Protein AF-A0A968JHN6-F1 (afdb_monomer)

Nearest PDB structures (foldseek):
  4crv-assembly1_A  TM=3.350E-01  e=4.777E+00  Homo sapiens

Solvent-accessible surface area (backbone atoms only — not comparable to full-atom values): 10059 Å² total; per-residue (Å²): 145,91,86,88,85,70,74,65,60,61,52,58,60,51,48,69,73,69,65,68,90,64,89,54,55,34,75,58,26,41,62,50,14,54,52,48,19,56,67,72,15,73,91,36,67,65,39,27,48,47,24,49,48,35,63,70,47,15,51,56,45,14,55,50,40,26,70,79,67,40,76,55,70,45,80,48,100,84,49,77,48,24,57,48,8,45,51,43,20,26,53,43,27,24,51,56,34,29,51,52,36,58,74,66,61,79,45,58,72,70,39,24,51,43,52,14,50,46,47,15,52,53,41,34,49,46,52,69,71,47,57,78,38,46,31,39,42,48,40,16,52,52,44,26,54,51,49,60,63,49,72,82,53,56,57,69,58,48,48,50,53,44,52,49,53,52,50,53,52,49,52,53,50,49,54,52,50,54,53,53,54,53,58,63,62,75,76,112

Sequence (188 aa):
LLLLRHSHLRETFGCTIHQVKRHSYGDLYFPLGVALAYLLAQDNALLYSVPLLLLTFADPTAALVGTFWGRRRYRTIEGTKTLEGSAAFFGVAFVLTLTALLLAGTFAPVSAVLVAGLLALIATAIEGISWRGIDNLLVPAVSGELLLGLLHVGPVVQAGLLLLILSVALIGAAIWFIRRVHLSVISY

Mean predicted aligned error: 9.1 Å

Foldseek 3Di:
DPDPPDPPVCVVVVVVVVPPPDPLVQVVLQVVLLVLQVVLCPPPPLLNQLLNQLSPPLQVQLVVQCVPPFDAWDDAPAGIGGPRSLVSSLVSSLVSQLVSCVVVVLDDNLLSNLLSNVLSVVLSVCVVHDDRNCSSNCSSNVSSVSVVVSSVDDNVVSVVVSVVVVVVVVVVVVVVVVVVVVVVVVVD

Secondary structure (DSSP, 8-state):
--SS--SHHHHHHHHHHS------THHHHHHHHHHHHHHHTTT-HHHHHHHHHIIIIIHHHHHHHHHHH--SEEE-SSSEEEHHHHHHHHHHHHHHHHHHHHHHT-S-HHHHHHHHHHHHHHHHHHHHH--TTTHHHHHHHHHHHHHHHHTTS-HHHHHHHHHHHHHHHHHHHHHHHHHHHHHHHHT-

Radius of gyration: 21.42 Å; Cα contacts (8 Å, |Δi|>4): 205; chains: 1; bounding box: 62×66×55 Å

Structure (mmCIF, N/CA/C/O backbone):
data_AF-A0A968JHN6-F1
#
_entry.id   AF-A0A968JHN6-F1
#
loop_
_atom_site.group_PDB
_atom_site.id
_atom_site.type_symbol
_atom_site.label_atom_id
_atom_site.label_alt_id
_atom_site.label_comp_id
_atom_site.label_asym_id
_atom_site.label_entity_id
_atom_site.label_seq_id
_atom_site.pdbx_PDB_ins_code
_atom_site.Cartn_x
_atom_site.Cartn_y
_atom_site.Cartn_z
_atom_site.occupancy
_atom_site.B_iso_or_equiv
_atom_site.auth_seq_id
_atom_site.auth_comp_id
_atom_site.auth_asym_id
_atom_site.auth_atom_id
_atom_site.pdbx_PDB_model_num
ATOM 1 N N . LEU A 1 1 ? -46.048 -43.744 -8.062 1.00 46.66 1 LEU A N 1
ATOM 2 C CA . LEU A 1 1 ? -45.477 -44.227 -6.783 1.00 46.66 1 LEU A CA 1
ATOM 3 C C . LEU A 1 1 ? -43.951 -44.192 -6.882 1.00 46.66 1 LEU A C 1
ATOM 5 O O . LEU A 1 1 ? -43.418 -45.112 -7.474 1.00 46.66 1 LEU A O 1
ATOM 9 N N . LEU A 1 2 ? -43.310 -43.128 -6.351 1.00 44.94 2 LEU A N 1
ATOM 10 C CA . LEU A 1 2 ? -41.846 -42.857 -6.215 1.00 44.94 2 LEU A CA 1
ATOM 11 C C . LEU A 1 2 ? -41.289 -41.569 -6.880 1.00 44.94 2 LEU A C 1
ATOM 13 O O . LEU A 1 2 ? -40.109 -41.516 -7.193 1.00 44.94 2 LEU A O 1
ATOM 17 N N . LEU A 1 3 ? -42.074 -40.494 -7.050 1.00 46.78 3 LEU A N 1
ATOM 18 C CA . LEU A 1 3 ? -41.530 -39.192 -7.510 1.00 46.78 3 LEU A CA 1
ATOM 19 C C . LEU A 1 3 ? -41.996 -37.962 -6.704 1.00 46.78 3 LEU A C 1
ATOM 21 O O . LEU A 1 3 ? -41.910 -36.836 -7.174 1.00 46.78 3 LEU A O 1
ATOM 25 N N . LEU A 1 4 ? -42.447 -38.149 -5.461 1.00 49.44 4 LEU A N 1
ATOM 26 C CA . LEU A 1 4 ? -42.817 -37.047 -4.556 1.00 49.44 4 LEU A CA 1
ATOM 27 C C . LEU A 1 4 ? -42.196 -37.237 -3.172 1.00 49.44 4 LEU A C 1
ATOM 29 O O . LEU A 1 4 ? -42.880 -37.287 -2.155 1.00 49.44 4 LEU A O 1
ATOM 33 N N . ARG A 1 5 ? -40.875 -37.401 -3.126 1.00 48.94 5 ARG A N 1
ATOM 34 C CA . ARG A 1 5 ? -40.138 -37.445 -1.862 1.00 48.94 5 ARG A CA 1
ATOM 35 C C . ARG A 1 5 ? -38.734 -36.915 -2.078 1.00 48.94 5 ARG A C 1
ATOM 37 O O . ARG A 1 5 ? -37.822 -37.706 -2.195 1.00 48.94 5 ARG A O 1
ATOM 44 N N . HIS A 1 6 ? -38.603 -35.597 -2.208 1.00 52.69 6 HIS A N 1
ATOM 45 C CA . HIS A 1 6 ? -37.458 -34.806 -1.724 1.00 52.69 6 HIS A CA 1
ATOM 46 C C . HIS A 1 6 ? -37.693 -33.310 -2.020 1.00 52.69 6 HIS A C 1
ATOM 48 O O . HIS A 1 6 ? -36.874 -32.636 -2.634 1.00 52.69 6 HIS A O 1
ATOM 54 N N . SER A 1 7 ? -38.825 -32.766 -1.558 1.00 50.00 7 SER A N 1
ATOM 55 C CA . SER A 1 7 ? -39.037 -31.312 -1.449 1.00 50.00 7 SER A CA 1
ATOM 56 C C . SER A 1 7 ? -38.304 -30.705 -0.242 1.00 50.00 7 SER A C 1
ATOM 58 O O . SER A 1 7 ? -38.003 -29.520 -0.250 1.00 50.00 7 SER A O 1
ATOM 60 N N . HIS A 1 8 ? -37.912 -31.518 0.748 1.00 45.28 8 HIS A N 1
ATOM 61 C CA . HIS A 1 8 ? -37.237 -31.026 1.954 1.00 45.28 8 HIS A CA 1
ATOM 62 C C . HIS A 1 8 ? -35.762 -30.638 1.766 1.00 45.28 8 HIS A C 1
ATOM 64 O O . HIS A 1 8 ? -35.273 -29.783 2.492 1.00 45.28 8 HIS A O 1
ATOM 70 N N . LEU A 1 9 ? -35.040 -31.209 0.792 1.00 48.28 9 LEU A N 1
ATOM 71 C CA . LEU A 1 9 ? -33.614 -30.891 0.611 1.00 48.28 9 LEU A CA 1
ATOM 72 C C . LEU A 1 9 ? -33.398 -29.521 -0.047 1.00 48.28 9 LEU A C 1
ATOM 74 O O . LEU A 1 9 ? -32.408 -28.854 0.238 1.00 48.28 9 LEU A O 1
ATOM 78 N N . ARG A 1 10 ? -34.341 -29.049 -0.873 1.00 45.53 10 ARG A N 1
ATOM 79 C CA . ARG A 1 10 ? -34.265 -27.702 -1.462 1.00 45.53 10 ARG A CA 1
ATOM 80 C C . ARG A 1 10 ? -34.496 -26.591 -0.435 1.00 45.53 10 ARG A C 1
ATOM 82 O O . ARG A 1 10 ? -33.926 -25.516 -0.587 1.00 45.53 10 ARG A O 1
ATOM 89 N N . GLU A 1 11 ? -35.246 -26.860 0.629 1.00 50.28 11 GLU A N 1
ATOM 90 C CA . GLU A 1 11 ? -35.475 -25.892 1.709 1.00 50.28 11 GLU A CA 1
ATOM 91 C C . GLU A 1 11 ? -34.308 -25.843 2.704 1.00 50.28 11 GLU A C 1
ATOM 93 O O . GLU A 1 11 ? -33.940 -24.761 3.155 1.00 50.28 11 GLU A O 1
ATOM 98 N N . THR A 1 12 ? -33.644 -26.970 2.993 1.00 50.38 12 THR A N 1
ATOM 99 C CA . THR A 1 12 ? -32.492 -26.976 3.915 1.00 50.38 12 THR A CA 1
ATOM 100 C C . THR A 1 12 ? -31.263 -26.282 3.311 1.00 50.38 12 THR A C 1
ATOM 102 O O . THR A 1 12 ? -30.612 -25.481 3.985 1.00 50.38 12 THR A O 1
ATOM 105 N N . PHE A 1 13 ? -30.971 -26.505 2.023 1.00 45.00 13 PHE A N 1
ATOM 106 C CA . PHE A 1 13 ? -29.862 -25.814 1.349 1.00 45.00 13 PHE A CA 1
ATOM 107 C C . PHE A 1 13 ? -30.191 -24.355 0.985 1.00 45.00 13 PHE A C 1
ATOM 109 O O . PHE A 1 13 ? -29.308 -23.503 1.063 1.00 45.00 13 PHE A O 1
ATOM 116 N N . GLY A 1 14 ? -31.452 -24.033 0.668 1.00 44.81 14 GLY A N 1
ATOM 117 C CA . GLY A 1 14 ? -31.888 -22.657 0.392 1.00 44.81 14 GLY A CA 1
ATOM 118 C C . GLY A 1 14 ? -31.879 -21.750 1.628 1.00 44.81 14 GLY A C 1
ATOM 119 O O . GLY A 1 14 ? -31.470 -20.593 1.542 1.00 44.81 14 GLY A O 1
ATOM 120 N N . CYS A 1 15 ? -32.248 -22.275 2.801 1.00 44.56 15 CYS A N 1
ATOM 121 C CA . CYS A 1 15 ? -32.257 -21.497 4.042 1.00 44.56 15 CYS A CA 1
ATOM 122 C C . CYS A 1 15 ? -30.860 -21.271 4.628 1.00 44.56 15 CYS A C 1
ATOM 124 O O . CYS A 1 15 ? -30.642 -20.237 5.247 1.00 44.56 15 CYS A O 1
ATOM 126 N N . THR A 1 16 ? -29.891 -22.161 4.394 1.00 43.81 16 THR A N 1
ATOM 127 C CA . THR A 1 16 ? -28.532 -21.977 4.942 1.00 43.81 16 THR A CA 1
ATOM 128 C C . THR A 1 16 ? -27.755 -20.887 4.189 1.00 43.81 16 THR A C 1
ATOM 130 O O . THR A 1 16 ? -26.923 -20.204 4.779 1.00 43.81 16 THR A O 1
ATOM 133 N N . ILE A 1 17 ? -28.085 -20.644 2.914 1.00 50.81 17 ILE A N 1
ATOM 134 C CA . ILE A 1 17 ? -27.501 -19.549 2.119 1.00 50.81 17 ILE A CA 1
ATOM 135 C C . ILE A 1 17 ? -28.258 -18.223 2.328 1.00 50.81 17 ILE A C 1
ATOM 137 O O . ILE A 1 17 ? -27.663 -17.151 2.244 1.00 50.81 17 ILE A O 1
ATOM 141 N N . HIS A 1 18 ? -29.546 -18.261 2.688 1.00 43.97 18 HIS A N 1
ATOM 142 C CA . HIS A 1 18 ? -30.360 -17.054 2.894 1.00 43.97 18 HIS A CA 1
ATOM 143 C C . HIS A 1 18 ? -30.478 -16.554 4.346 1.00 43.97 18 HIS A C 1
ATOM 145 O O . HIS A 1 18 ? -31.264 -15.639 4.606 1.00 43.97 18 HIS A O 1
ATOM 151 N N . GLN A 1 19 ? -29.678 -17.068 5.289 1.00 43.19 19 GLN A N 1
ATOM 152 C CA . GLN A 1 19 ? -29.733 -16.642 6.698 1.00 43.19 19 GLN A CA 1
ATOM 153 C C . GLN A 1 19 ? -28.480 -15.960 7.258 1.00 43.19 19 GLN A C 1
ATOM 155 O O . GLN A 1 19 ? -28.339 -15.848 8.474 1.00 43.19 19 GLN A O 1
ATOM 160 N N . VAL A 1 20 ? -27.642 -15.363 6.408 1.00 40.69 20 VAL A N 1
ATOM 161 C CA . VAL A 1 20 ? -26.718 -14.307 6.855 1.00 40.69 20 VAL A CA 1
ATOM 162 C C . VAL A 1 20 ? -27.234 -12.964 6.350 1.00 40.69 20 VAL A C 1
ATOM 164 O O . VAL A 1 20 ? -26.729 -12.378 5.399 1.00 40.69 20 VAL A O 1
ATOM 167 N N . LYS A 1 21 ? -28.281 -12.444 7.006 1.00 38.47 21 LYS A N 1
ATOM 168 C CA . LYS A 1 21 ? -28.680 -11.032 6.888 1.00 38.47 21 LYS A CA 1
ATOM 169 C C . LYS A 1 21 ? -27.640 -10.144 7.578 1.00 38.47 21 LYS A C 1
ATOM 171 O O . LYS A 1 21 ? -27.890 -9.541 8.618 1.00 38.47 21 LYS A O 1
ATOM 176 N N . ARG A 1 22 ? -26.465 -10.050 6.969 1.00 40.34 22 ARG A N 1
ATOM 177 C CA . ARG A 1 22 ? -25.622 -8.860 6.988 1.00 40.34 22 ARG A CA 1
ATOM 178 C C . ARG A 1 22 ? -25.188 -8.678 5.546 1.00 40.34 22 ARG A C 1
ATOM 180 O O . ARG A 1 22 ? -24.257 -9.332 5.110 1.00 40.34 22 ARG A O 1
ATOM 187 N N . HIS A 1 23 ? -25.893 -7.825 4.804 1.00 43.53 23 HIS A N 1
ATOM 188 C CA . HIS A 1 23 ? -25.348 -7.268 3.569 1.00 43.53 23 HIS A CA 1
ATOM 189 C C . HIS A 1 23 ? -24.090 -6.482 3.960 1.00 43.53 23 HIS A C 1
ATOM 191 O O . HIS A 1 23 ? -24.168 -5.299 4.295 1.00 43.53 23 HIS A O 1
ATOM 197 N N . SER A 1 24 ? -22.944 -7.157 4.020 1.00 58.03 24 SER A N 1
ATOM 198 C CA . SER A 1 24 ? -21.664 -6.475 4.057 1.00 58.03 24 SER A CA 1
ATOM 199 C C . SER A 1 24 ? -21.434 -5.987 2.639 1.00 58.03 24 SER A C 1
ATOM 201 O O . SER A 1 24 ? -21.284 -6.788 1.722 1.00 58.03 24 SER A O 1
ATOM 203 N N . TYR A 1 25 ? -21.456 -4.673 2.430 1.00 68.19 25 TYR A N 1
ATOM 204 C CA . TYR A 1 25 ? -21.158 -4.097 1.119 1.00 68.19 25 TYR A CA 1
ATOM 205 C C . TYR A 1 25 ? -19.783 -4.558 0.586 1.00 68.19 25 TYR A C 1
ATOM 207 O O . TYR A 1 25 ? -19.588 -4.607 -0.624 1.00 68.19 25 TYR A O 1
ATOM 215 N N . GLY A 1 26 ? -18.877 -4.988 1.476 1.00 68.50 26 GLY A N 1
ATOM 216 C CA . GLY A 1 26 ? -17.592 -5.597 1.127 1.00 68.50 26 GLY A CA 1
ATOM 217 C C . GLY A 1 26 ? -17.695 -6.827 0.219 1.00 68.50 26 GLY A C 1
ATOM 218 O O . GLY A 1 26 ? -16.885 -6.952 -0.692 1.00 68.50 26 GLY A O 1
ATOM 219 N N . ASP A 1 27 ? -18.727 -7.666 0.365 1.00 76.25 27 ASP A N 1
ATOM 220 C CA . ASP A 1 27 ? -18.894 -8.869 -0.472 1.00 76.25 27 ASP A CA 1
ATOM 221 C C . ASP A 1 27 ? -19.171 -8.513 -1.944 1.00 76.25 27 ASP A C 1
ATOM 223 O O . ASP A 1 27 ? -18.851 -9.278 -2.852 1.00 76.25 27 ASP A O 1
ATOM 227 N N . LEU A 1 28 ? -19.748 -7.330 -2.190 1.00 84.69 28 LEU A N 1
ATOM 228 C CA . LEU A 1 28 ? -19.953 -6.778 -3.531 1.00 84.69 28 LEU A CA 1
ATOM 229 C C . LEU A 1 28 ? -18.748 -5.958 -3.999 1.00 84.69 28 LEU A C 1
ATOM 231 O O . LEU A 1 28 ? -18.387 -6.013 -5.172 1.00 84.69 28 LEU A O 1
ATOM 235 N N . TYR A 1 29 ? -18.111 -5.202 -3.103 1.00 87.38 29 TYR A N 1
ATOM 236 C CA . TYR A 1 29 ? -16.967 -4.365 -3.459 1.00 87.38 29 TYR A CA 1
ATOM 237 C C . TYR A 1 29 ? -15.703 -5.161 -3.755 1.00 87.38 29 TYR A C 1
ATOM 239 O O . TYR A 1 29 ? -14.917 -4.719 -4.583 1.00 87.38 29 TYR A O 1
ATOM 247 N N . PHE A 1 30 ? -15.525 -6.342 -3.168 1.00 89.38 30 PHE A N 1
ATOM 248 C CA . PHE A 1 30 ? -14.382 -7.200 -3.466 1.00 89.38 30 PHE A CA 1
ATOM 249 C C . PHE A 1 30 ? -14.312 -7.633 -4.946 1.00 89.38 30 PHE A C 1
ATOM 251 O O . PHE A 1 30 ? -13.323 -7.306 -5.603 1.00 89.38 30 PHE A O 1
ATOM 258 N N . PRO A 1 31 ? -15.329 -8.299 -5.542 1.00 92.44 31 PRO A N 1
ATOM 259 C CA . PRO A 1 31 ? -15.276 -8.673 -6.957 1.00 92.44 31 PRO A CA 1
ATOM 260 C C . PRO A 1 31 ? -15.224 -7.453 -7.887 1.00 92.44 31 PRO A C 1
ATOM 262 O O . PRO A 1 31 ? -14.582 -7.511 -8.935 1.00 92.44 31 PRO A O 1
ATOM 265 N N . LEU A 1 32 ? -15.839 -6.331 -7.497 1.00 92.81 32 LEU A N 1
ATOM 266 C CA . LEU A 1 32 ? -15.715 -5.068 -8.228 1.00 92.81 32 LEU A CA 1
ATOM 267 C C . LEU A 1 32 ? -14.292 -4.498 -8.160 1.00 92.81 32 LEU A C 1
ATOM 269 O O . LEU A 1 32 ? -13.797 -3.998 -9.163 1.00 92.81 32 LEU A O 1
ATOM 273 N N . GLY A 1 33 ? -13.620 -4.611 -7.017 1.00 93.06 33 GLY A N 1
ATOM 274 C CA . GLY A 1 33 ? -12.228 -4.217 -6.824 1.00 93.06 33 GLY A CA 1
ATOM 275 C C . GLY A 1 33 ? -11.268 -5.048 -7.663 1.00 93.06 33 GLY A C 1
ATOM 276 O O . GLY A 1 33 ? -10.364 -4.500 -8.287 1.00 93.06 33 GLY A O 1
ATOM 277 N N . VAL A 1 34 ? -11.513 -6.357 -7.755 1.00 94.62 34 VAL A N 1
ATOM 278 C CA . VAL A 1 34 ? -10.774 -7.268 -8.644 1.00 94.62 34 VAL A CA 1
ATOM 279 C C . VAL A 1 34 ? -10.973 -6.875 -10.111 1.00 94.62 34 VAL A C 1
ATOM 281 O O . VAL A 1 34 ? -10.000 -6.756 -10.855 1.00 94.62 34 VAL A O 1
ATOM 284 N N . ALA A 1 35 ? -12.219 -6.626 -10.527 1.00 95.19 35 ALA A N 1
ATOM 285 C CA . ALA A 1 35 ? -12.518 -6.171 -11.883 1.00 95.19 35 ALA A CA 1
ATOM 286 C C . ALA A 1 35 ? -11.872 -4.809 -12.181 1.00 95.19 35 ALA A C 1
ATOM 288 O O . ALA A 1 35 ? -11.309 -4.616 -13.254 1.00 95.19 35 ALA A O 1
ATOM 289 N N . LEU A 1 36 ? -11.895 -3.882 -11.221 1.00 94.31 36 LEU A N 1
ATOM 290 C CA . LEU A 1 36 ? -11.249 -2.580 -11.340 1.00 94.31 36 LEU A CA 1
ATOM 291 C C . LEU A 1 36 ? -9.730 -2.720 -11.472 1.00 94.31 36 LEU A C 1
ATOM 293 O O . LEU A 1 36 ? -9.153 -2.129 -12.378 1.00 94.31 36 LEU A O 1
ATOM 297 N N . ALA A 1 37 ? -9.092 -3.546 -10.639 1.00 95.06 37 ALA A N 1
ATOM 298 C CA . ALA A 1 37 ? -7.667 -3.848 -10.751 1.00 95.06 37 ALA A CA 1
ATOM 299 C C . ALA A 1 37 ? -7.317 -4.382 -12.145 1.00 95.06 37 ALA A C 1
ATOM 301 O O . ALA A 1 37 ? -6.327 -3.962 -12.735 1.00 95.06 37 ALA A O 1
ATOM 302 N N . TYR A 1 38 ? -8.146 -5.279 -12.688 1.00 95.62 38 TYR A N 1
ATOM 303 C CA . TYR A 1 38 ? -7.962 -5.823 -14.033 1.00 95.62 38 TYR A CA 1
ATOM 304 C C . TYR A 1 38 ? -8.064 -4.739 -15.114 1.00 95.62 38 TYR A C 1
ATOM 306 O O . TYR A 1 38 ? -7.208 -4.668 -15.993 1.00 95.62 38 TYR A O 1
ATOM 314 N N . LEU A 1 39 ? -9.070 -3.863 -15.031 1.00 94.62 39 LEU A N 1
ATOM 315 C CA . LEU A 1 39 ? -9.252 -2.766 -15.988 1.00 94.62 39 LEU A CA 1
ATOM 316 C C . LEU A 1 39 ? -8.087 -1.768 -15.961 1.00 94.62 39 LEU A C 1
ATOM 318 O O . LEU A 1 39 ? -7.654 -1.305 -17.014 1.00 94.62 39 LEU A O 1
ATOM 322 N N . LEU A 1 40 ? -7.567 -1.452 -14.773 1.00 93.81 40 LEU A N 1
ATOM 323 C CA . LEU A 1 40 ? -6.449 -0.518 -14.607 1.00 93.81 40 LEU A CA 1
ATOM 324 C C . LEU A 1 40 ? -5.093 -1.133 -14.976 1.00 93.81 40 LEU A C 1
ATOM 326 O O . LEU A 1 40 ? -4.147 -0.401 -15.259 1.00 93.81 40 LEU A O 1
ATOM 330 N N . ALA A 1 41 ? -4.988 -2.463 -15.004 1.00 93.19 41 ALA A N 1
ATOM 331 C CA . ALA A 1 41 ? -3.723 -3.143 -15.240 1.00 93.19 41 ALA A CA 1
ATOM 332 C C . ALA A 1 41 ? -3.168 -2.969 -16.661 1.00 93.19 41 ALA A C 1
ATOM 334 O O . ALA A 1 41 ? -1.962 -3.110 -16.832 1.00 93.19 41 ALA A O 1
ATOM 335 N N . GLN A 1 42 ? -4.003 -2.670 -17.665 1.00 90.62 42 GLN A N 1
ATOM 336 C CA . GLN A 1 42 ? -3.572 -2.451 -19.060 1.00 90.62 42 GLN A CA 1
ATOM 337 C C . GLN A 1 42 ? -2.618 -3.554 -19.576 1.00 90.62 42 GLN A C 1
ATOM 339 O O . GLN A 1 42 ? -1.522 -3.272 -20.053 1.00 90.62 42 GLN A O 1
ATOM 344 N N . ASP A 1 43 ? -3.002 -4.824 -19.395 1.00 90.06 43 ASP A N 1
ATOM 345 C CA . ASP A 1 43 ? -2.214 -6.030 -19.725 1.00 90.06 43 ASP A CA 1
ATOM 346 C C . ASP A 1 43 ? -0.867 -6.182 -18.984 1.00 90.06 43 ASP A C 1
ATOM 348 O O . ASP A 1 43 ? -0.113 -7.133 -19.212 1.00 90.06 43 ASP A O 1
ATOM 352 N N . ASN A 1 44 ? -0.558 -5.298 -18.035 1.00 93.81 44 ASN A N 1
ATOM 353 C CA . ASN A 1 44 ? 0.631 -5.394 -17.203 1.00 93.81 44 ASN A CA 1
ATOM 354 C C . ASN A 1 44 ? 0.369 -6.275 -15.969 1.00 93.81 44 ASN A C 1
ATOM 356 O O . ASN A 1 44 ? -0.336 -5.896 -15.031 1.00 93.81 44 ASN A O 1
ATOM 360 N N . ALA A 1 45 ? 1.010 -7.446 -15.935 1.00 94.12 45 ALA A N 1
ATOM 361 C CA . ALA A 1 45 ? 0.873 -8.409 -14.841 1.00 94.12 45 ALA A CA 1
ATOM 362 C C . ALA A 1 45 ? 1.239 -7.834 -13.462 1.00 94.12 45 ALA A C 1
ATOM 364 O O . ALA A 1 45 ? 0.653 -8.227 -12.451 1.00 94.12 45 ALA A O 1
ATOM 365 N N . LEU A 1 46 ? 2.191 -6.901 -13.395 1.00 94.88 46 LEU A N 1
ATOM 366 C CA . LEU A 1 46 ? 2.594 -6.265 -12.144 1.00 94.88 46 LEU A CA 1
ATOM 367 C C . LEU A 1 46 ? 1.517 -5.297 -11.633 1.00 94.88 46 LEU A C 1
ATOM 369 O O . LEU A 1 46 ? 1.195 -5.316 -10.445 1.00 94.88 46 LEU A O 1
ATOM 373 N N . LEU A 1 47 ? 0.925 -4.508 -12.537 1.00 96.00 47 LEU A N 1
ATOM 374 C CA . LEU A 1 47 ? -0.162 -3.578 -12.208 1.00 96.00 47 LEU A CA 1
ATOM 375 C C . LEU A 1 47 ? -1.442 -4.300 -11.780 1.00 96.00 47 LEU A C 1
ATOM 377 O O . LEU A 1 47 ? -2.228 -3.726 -11.041 1.00 96.00 47 LEU A O 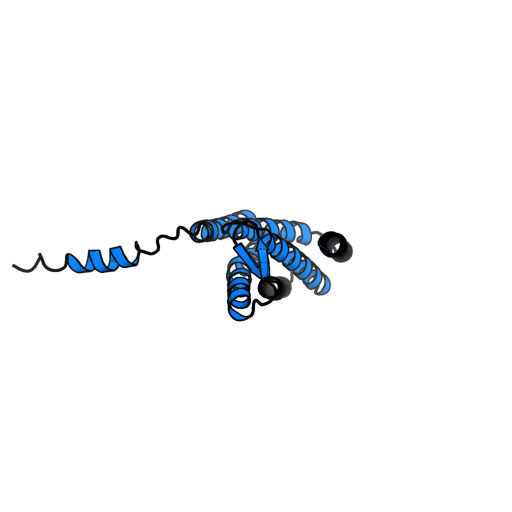1
ATOM 381 N N . TYR A 1 48 ? -1.637 -5.555 -12.189 1.00 96.50 48 TYR A N 1
ATOM 382 C CA . TYR A 1 48 ? -2.738 -6.384 -11.694 1.00 96.50 48 TYR A CA 1
ATOM 383 C C . TYR A 1 48 ? -2.403 -7.085 -10.372 1.00 96.50 48 TYR A C 1
ATOM 385 O O . TYR A 1 48 ? -3.178 -7.050 -9.415 1.00 96.50 48 TYR A O 1
ATOM 393 N N . SER A 1 49 ? -1.240 -7.743 -10.311 1.00 96.19 49 SER A N 1
ATOM 394 C CA . SER A 1 49 ? -0.883 -8.619 -9.191 1.00 96.19 49 SER A CA 1
ATOM 395 C C . SER A 1 49 ? -0.701 -7.863 -7.881 1.00 96.19 49 SER A C 1
ATOM 397 O O . SER A 1 49 ? -1.180 -8.342 -6.858 1.00 96.19 49 SER A O 1
ATOM 399 N N . VAL A 1 50 ? -0.068 -6.686 -7.889 1.00 96.81 50 VAL A N 1
ATOM 400 C CA . VAL A 1 50 ? 0.167 -5.918 -6.657 1.00 96.81 50 VAL A CA 1
ATOM 401 C C . VAL A 1 50 ? -1.159 -5.500 -5.997 1.00 96.81 50 VAL A C 1
ATOM 403 O O . VAL A 1 50 ? -1.386 -5.920 -4.861 1.00 96.81 50 VAL A O 1
ATOM 406 N N . PRO A 1 51 ? -2.081 -4.785 -6.673 1.00 96.12 51 PRO A N 1
ATOM 407 C CA . PRO A 1 51 ? -3.422 -4.506 -6.150 1.00 96.12 51 PRO A CA 1
ATOM 408 C C . PRO A 1 51 ? -4.169 -5.736 -5.630 1.00 96.12 51 PRO A C 1
ATOM 410 O O . PRO A 1 51 ? -4.758 -5.701 -4.547 1.00 96.12 51 PRO A O 1
ATOM 413 N N . LEU A 1 52 ? -4.120 -6.839 -6.384 1.00 96.19 52 LEU A N 1
ATOM 414 C CA . LEU A 1 52 ? -4.815 -8.069 -6.025 1.00 96.19 52 LEU A CA 1
ATOM 415 C C . LEU A 1 52 ? -4.225 -8.715 -4.764 1.00 96.19 52 LEU A C 1
ATOM 417 O O . LEU A 1 52 ? -4.974 -9.187 -3.910 1.00 96.19 52 LEU A O 1
ATOM 421 N N . LEU A 1 53 ? -2.899 -8.716 -4.612 1.00 96.50 53 LEU A N 1
ATOM 422 C CA . LEU A 1 53 ? -2.216 -9.218 -3.417 1.00 96.50 53 LEU A CA 1
ATOM 423 C C . LEU A 1 53 ? -2.592 -8.408 -2.169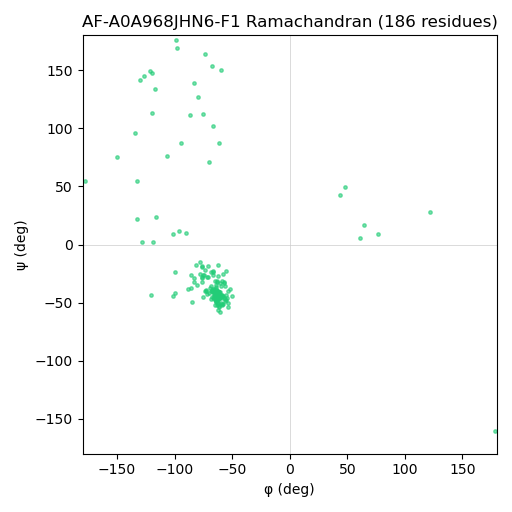 1.00 96.50 53 LEU A C 1
ATOM 425 O O . LEU A 1 53 ? -2.811 -8.987 -1.105 1.00 96.50 53 LEU A O 1
ATOM 429 N N . LEU A 1 54 ? -2.709 -7.083 -2.296 1.00 95.62 54 LEU A N 1
ATOM 430 C CA . LEU A 1 54 ? -3.124 -6.225 -1.183 1.00 95.62 54 LEU A CA 1
ATOM 431 C C . LEU A 1 54 ? -4.559 -6.538 -0.740 1.00 95.62 54 LEU A C 1
ATOM 433 O O . LEU A 1 54 ? -4.789 -6.778 0.445 1.00 95.62 54 LEU A O 1
ATOM 437 N N . LEU A 1 55 ? -5.490 -6.620 -1.693 1.00 91.94 55 LEU A N 1
ATOM 438 C CA . LEU A 1 55 ? -6.880 -7.023 -1.450 1.00 91.94 55 LEU A CA 1
ATOM 439 C C . LEU A 1 55 ? -6.990 -8.388 -0.762 1.00 91.94 55 LEU A C 1
ATOM 441 O O . LEU A 1 55 ? -7.757 -8.570 0.175 1.00 91.94 55 LEU A O 1
ATOM 445 N N . THR A 1 56 ? -6.258 -9.376 -1.274 1.00 93.25 56 THR A N 1
ATOM 446 C CA . THR A 1 56 ? -6.458 -10.783 -0.895 1.00 93.25 56 THR A CA 1
ATOM 447 C C . THR A 1 56 ? -5.740 -11.177 0.386 1.00 93.25 56 THR A C 1
ATOM 449 O O . THR A 1 56 ? -6.209 -12.074 1.084 1.00 93.25 56 THR A O 1
ATOM 452 N N . PHE A 1 57 ? -4.620 -10.529 0.712 1.00 95.69 57 PHE A N 1
ATOM 453 C CA . PHE A 1 57 ? -3.793 -10.922 1.851 1.00 95.69 57 PHE A CA 1
ATOM 454 C C . PHE A 1 57 ? -3.633 -9.821 2.893 1.00 95.69 57 PHE A C 1
ATOM 456 O O . PHE A 1 57 ? -3.715 -10.121 4.087 1.00 95.69 57 PHE A O 1
ATOM 463 N N . ALA A 1 58 ? -3.395 -8.570 2.489 1.00 93.62 58 ALA A N 1
ATOM 464 C CA . ALA A 1 58 ? -3.112 -7.508 3.453 1.00 93.62 58 ALA A CA 1
ATOM 465 C C . ALA A 1 58 ? -4.354 -7.175 4.291 1.00 93.62 58 ALA A C 1
ATOM 467 O O . ALA A 1 58 ? -4.256 -7.151 5.521 1.00 93.62 58 ALA A O 1
ATOM 468 N N . ASP A 1 59 ? -5.516 -7.018 3.650 1.00 88.56 59 ASP A N 1
ATOM 469 C CA . ASP A 1 59 ? -6.768 -6.679 4.337 1.00 88.56 59 ASP A CA 1
ATOM 470 C C . ASP A 1 59 ? -7.245 -7.784 5.312 1.00 88.56 59 ASP A C 1
ATOM 472 O O . ASP A 1 59 ? -7.352 -7.521 6.519 1.00 88.56 59 ASP A O 1
ATOM 476 N N . PRO A 1 60 ? -7.375 -9.067 4.903 1.00 90.75 60 PRO A N 1
ATOM 477 C CA . PRO A 1 60 ? -7.733 -10.131 5.842 1.00 90.75 60 PRO A CA 1
ATOM 478 C C . PRO A 1 60 ? -6.731 -10.293 6.989 1.00 90.75 60 PRO A C 1
ATOM 480 O O . PRO A 1 60 ? -7.130 -10.569 8.124 1.00 90.75 60 PRO A O 1
ATOM 483 N N . THR A 1 61 ? -5.432 -10.092 6.732 1.00 93.69 61 THR A N 1
ATOM 484 C CA . THR A 1 61 ? -4.411 -10.167 7.790 1.00 93.69 61 THR A CA 1
ATOM 485 C C . THR A 1 61 ? -4.566 -9.029 8.794 1.00 93.69 61 THR A C 1
ATOM 487 O O . THR A 1 61 ? -4.448 -9.256 9.999 1.00 93.69 61 THR A O 1
ATOM 490 N N . ALA A 1 62 ? -4.880 -7.818 8.334 1.00 92.44 62 ALA A N 1
ATOM 491 C CA . ALA A 1 62 ? -5.145 -6.676 9.201 1.00 92.44 62 ALA A CA 1
ATOM 492 C C . ALA A 1 62 ? -6.361 -6.917 10.104 1.00 92.44 62 ALA A C 1
ATOM 494 O O . ALA A 1 62 ? -6.291 -6.675 11.315 1.00 92.44 62 ALA A O 1
ATOM 495 N N . ALA A 1 63 ? -7.445 -7.455 9.537 1.00 89.75 63 ALA A N 1
ATOM 496 C CA . ALA A 1 63 ? -8.648 -7.823 10.277 1.00 89.75 63 ALA A CA 1
ATOM 497 C C . ALA A 1 63 ? -8.371 -8.931 11.308 1.00 89.75 63 ALA A C 1
ATOM 499 O O . ALA A 1 63 ? -8.786 -8.824 12.468 1.00 89.75 63 ALA A O 1
ATOM 500 N N . LEU A 1 64 ? -7.620 -9.966 10.918 1.00 93.25 64 LEU A N 1
ATOM 501 C CA . LEU A 1 64 ? -7.221 -11.060 11.801 1.00 93.25 64 LEU A CA 1
ATOM 502 C C . LEU A 1 64 ? -6.377 -10.533 12.967 1.00 93.25 64 LEU A C 1
ATOM 504 O O . LEU A 1 64 ? -6.720 -10.739 14.134 1.00 93.25 64 LEU A O 1
ATOM 508 N N . VAL A 1 65 ? -5.309 -9.793 12.666 1.00 94.25 65 VAL A N 1
ATOM 509 C CA . VAL A 1 65 ? -4.403 -9.276 13.694 1.00 94.25 65 VAL A CA 1
ATOM 510 C C . VAL A 1 65 ? -5.109 -8.283 14.610 1.00 94.25 65 VAL A C 1
ATOM 512 O O . VAL A 1 65 ? -4.947 -8.351 15.830 1.00 94.25 65 VAL A O 1
ATOM 515 N N . GLY A 1 66 ? -5.942 -7.405 14.053 1.00 91.94 66 GLY A N 1
ATOM 516 C CA . GLY A 1 66 ? -6.736 -6.465 14.837 1.00 91.94 66 GLY A CA 1
ATOM 517 C C . GLY A 1 66 ? -7.746 -7.150 15.759 1.00 91.94 66 GLY A C 1
ATOM 518 O O . GLY A 1 66 ? -7.995 -6.668 16.863 1.00 91.94 66 GLY A O 1
ATOM 519 N N . THR A 1 67 ? -8.278 -8.306 15.362 1.00 90.25 67 THR A N 1
ATOM 520 C CA . THR A 1 67 ? -9.223 -9.070 16.189 1.00 90.25 67 THR A CA 1
ATOM 521 C C . THR A 1 67 ? -8.520 -9.800 17.335 1.00 90.25 67 THR A C 1
ATOM 523 O O . THR A 1 67 ? -8.990 -9.741 18.471 1.00 90.25 67 THR A O 1
ATOM 526 N N . PHE A 1 68 ? -7.385 -10.457 17.068 1.00 91.50 68 PHE A N 1
ATOM 527 C CA . PHE A 1 68 ? -6.692 -11.289 18.062 1.00 91.50 68 PHE A CA 1
ATOM 528 C C . PHE A 1 68 ? -5.724 -10.512 18.965 1.00 91.50 68 PHE A C 1
ATOM 530 O O . PHE A 1 68 ? -5.635 -10.795 20.160 1.00 91.50 68 PHE A O 1
ATOM 537 N N . TRP A 1 69 ? -5.011 -9.523 18.422 1.00 92.00 69 TRP A N 1
ATOM 538 C CA . TRP A 1 69 ? -3.967 -8.776 19.138 1.00 92.00 69 TRP A CA 1
ATOM 539 C C . TRP A 1 69 ? -4.253 -7.274 19.263 1.00 92.00 69 TRP A C 1
ATOM 541 O O . TRP A 1 69 ? -3.441 -6.545 19.835 1.00 92.00 69 TRP A O 1
ATOM 551 N N . GLY A 1 70 ? -5.402 -6.798 18.779 1.00 89.31 70 GLY A N 1
ATOM 552 C CA . GLY A 1 70 ? -5.759 -5.381 18.794 1.00 89.31 70 GLY A CA 1
ATOM 553 C C . GLY A 1 70 ? -5.981 -4.813 20.195 1.00 8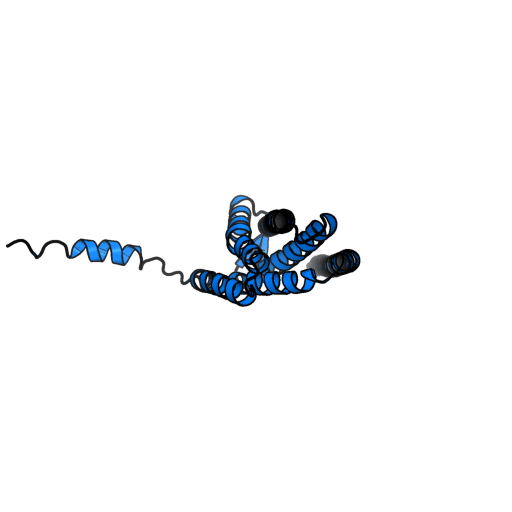9.31 70 GLY A C 1
ATOM 554 O O . GLY A 1 70 ? -7.056 -4.970 20.785 1.00 89.31 70 GLY A O 1
ATOM 555 N N . ARG A 1 71 ? -4.984 -4.082 20.704 1.00 90.19 71 ARG A N 1
ATOM 556 C CA . ARG A 1 71 ? -5.040 -3.382 21.999 1.00 90.19 71 ARG A CA 1
ATOM 557 C C . ARG A 1 71 ? -5.309 -1.897 21.808 1.00 90.19 71 ARG A C 1
ATOM 559 O O . ARG A 1 71 ? -6.130 -1.320 22.523 1.00 90.19 71 ARG A O 1
ATOM 566 N N . ARG A 1 72 ? -4.635 -1.264 20.846 1.00 88.31 72 ARG A N 1
ATOM 567 C CA . ARG A 1 72 ? -4.708 0.183 20.616 1.00 88.31 72 ARG A CA 1
ATOM 568 C C . ARG A 1 72 ? -5.758 0.499 19.564 1.00 88.31 72 ARG A C 1
ATOM 570 O O . ARG A 1 72 ? -5.478 0.606 18.373 1.00 88.31 72 ARG A O 1
ATOM 577 N N . ARG A 1 73 ? -6.988 0.646 20.038 1.00 88.44 73 ARG A N 1
ATOM 578 C CA . ARG A 1 73 ? -8.166 0.923 19.220 1.00 88.44 73 ARG A CA 1
ATOM 579 C C . ARG A 1 73 ? -8.318 2.411 18.914 1.00 88.44 73 ARG A C 1
ATOM 581 O O . ARG A 1 73 ? -8.158 3.245 19.804 1.00 88.44 73 ARG A O 1
ATOM 588 N N . TYR A 1 74 ? -8.690 2.732 17.682 1.00 83.69 74 TYR A N 1
ATOM 589 C CA . TYR A 1 74 ? -9.113 4.066 17.271 1.00 83.69 74 TYR A CA 1
ATOM 590 C C . TYR A 1 74 ? -10.475 3.987 16.577 1.00 83.69 74 TYR A C 1
ATOM 592 O O . TYR A 1 74 ? -10.804 2.997 15.918 1.00 83.69 74 TYR A O 1
ATOM 600 N N . ARG A 1 75 ? -11.303 5.016 16.779 1.00 76.94 75 ARG A N 1
ATOM 601 C CA . ARG A 1 75 ? -12.619 5.093 16.140 1.00 76.94 75 ARG A CA 1
ATOM 602 C C . ARG A 1 75 ? -12.457 5.575 14.709 1.00 76.94 75 ARG A C 1
ATOM 604 O O . ARG A 1 75 ? -11.861 6.625 14.478 1.00 76.94 75 ARG A O 1
ATOM 611 N N . THR A 1 76 ? -13.019 4.817 13.784 1.00 75.88 76 THR A N 1
ATOM 612 C CA . THR A 1 76 ? -13.329 5.285 12.436 1.00 75.88 76 THR A CA 1
ATOM 613 C C . THR A 1 76 ? -14.810 5.653 12.383 1.00 75.88 76 THR A C 1
ATOM 615 O O . THR A 1 76 ? -15.540 5.476 13.361 1.00 75.88 76 THR A O 1
ATOM 618 N N . ILE A 1 77 ? -15.265 6.188 11.251 1.00 66.12 77 ILE A N 1
ATOM 619 C CA . ILE A 1 77 ? -16.655 6.636 11.067 1.00 66.12 77 ILE A CA 1
ATOM 620 C C . ILE A 1 77 ? -17.665 5.494 11.306 1.00 66.12 77 ILE A C 1
ATOM 622 O O . ILE A 1 77 ? -18.793 5.748 11.713 1.00 66.12 77 ILE A O 1
ATOM 626 N N . GLU A 1 78 ? -17.261 4.236 11.125 1.00 64.19 78 GLU A N 1
ATOM 627 C CA . GLU A 1 78 ? -18.182 3.091 11.123 1.00 64.19 78 GLU A CA 1
ATOM 628 C C . GLU A 1 78 ? -17.801 1.950 12.059 1.00 64.19 78 GLU A C 1
ATOM 630 O O . GLU A 1 78 ? -18.479 0.924 12.115 1.00 64.19 78 GLU A O 1
ATOM 635 N N . GLY A 1 79 ? -16.719 2.104 12.811 1.00 74.75 79 GLY A N 1
ATOM 636 C CA . GLY A 1 79 ? -16.270 1.037 13.676 1.00 74.75 79 GLY A CA 1
ATOM 637 C C . GLY A 1 79 ? -15.003 1.370 14.429 1.00 74.75 79 GLY A C 1
ATOM 638 O O . GLY A 1 79 ? -14.626 2.524 14.635 1.00 74.75 79 GLY A O 1
ATOM 639 N N . THR A 1 80 ? -14.364 0.310 14.898 1.00 79.69 80 THR A N 1
ATOM 640 C CA . THR A 1 80 ? -13.136 0.410 15.671 1.00 79.69 80 THR A CA 1
ATOM 641 C C . THR A 1 80 ? -12.047 -0.337 14.924 1.00 79.69 80 THR A C 1
ATOM 643 O O . THR A 1 80 ? -12.128 -1.556 14.801 1.00 79.69 80 THR A O 1
ATOM 646 N N . LYS A 1 81 ? -11.044 0.390 14.429 1.00 86.88 81 LYS A N 1
ATOM 647 C CA . LYS A 1 81 ? -9.817 -0.199 13.880 1.00 86.88 81 LYS A CA 1
ATOM 648 C C . LYS A 1 81 ? -8.727 -0.177 14.953 1.00 86.88 81 LYS A C 1
ATOM 650 O O . LYS A 1 81 ? -8.893 0.408 16.028 1.00 86.88 81 LYS A O 1
ATOM 655 N N . THR A 1 82 ? -7.629 -0.874 14.704 1.00 92.81 82 THR A N 1
ATOM 656 C CA . THR A 1 82 ? -6.542 -1.061 15.676 1.00 92.81 82 THR A CA 1
ATOM 657 C C . THR A 1 82 ? -5.213 -0.720 15.039 1.00 92.81 82 THR A C 1
ATOM 659 O O . THR A 1 82 ? -4.989 -1.105 13.892 1.00 92.81 82 THR A O 1
ATOM 662 N N . LEU A 1 83 ? -4.317 -0.078 15.789 1.00 93.12 83 LEU A N 1
ATOM 663 C CA . LEU A 1 83 ? -2.967 0.210 15.300 1.00 93.12 83 LEU A CA 1
ATOM 664 C C . LEU A 1 83 ? -2.201 -1.074 14.958 1.00 93.12 83 LEU A C 1
ATOM 666 O O . LEU A 1 83 ? -1.421 -1.081 14.013 1.00 93.12 83 LEU A O 1
ATOM 670 N N . GLU A 1 84 ? -2.442 -2.162 15.692 1.00 95.56 84 GLU A N 1
ATOM 671 C CA . GLU A 1 84 ? -1.824 -3.464 15.428 1.00 95.56 84 GLU A CA 1
ATOM 672 C C . GLU A 1 84 ? -2.270 -4.046 14.078 1.00 95.56 84 GLU A C 1
ATOM 674 O O . GLU A 1 84 ? -1.434 -4.498 13.300 1.00 95.56 84 GLU A O 1
ATOM 679 N N . GLY A 1 85 ? -3.567 -3.968 13.763 1.00 94.12 85 GLY A N 1
ATOM 680 C CA . GLY A 1 85 ? -4.101 -4.344 12.450 1.00 94.12 85 GLY A CA 1
ATOM 681 C C . GLY A 1 85 ? -3.511 -3.505 11.311 1.00 94.12 85 GLY A C 1
ATOM 682 O O . GLY A 1 85 ? -3.063 -4.066 10.317 1.00 94.12 85 GLY A O 1
ATOM 683 N N . SER A 1 86 ? -3.409 -2.180 11.472 1.00 94.88 86 SER A N 1
ATOM 684 C CA . SER A 1 86 ? -2.774 -1.309 10.468 1.00 94.88 86 SER A CA 1
ATOM 685 C C . SER A 1 86 ? -1.284 -1.614 10.281 1.00 94.88 86 SER A C 1
ATOM 687 O O . SER A 1 86 ? -0.790 -1.597 9.158 1.00 94.88 86 SER A O 1
ATOM 689 N N . ALA A 1 87 ? -0.559 -1.928 11.359 1.00 96.44 87 ALA A N 1
ATOM 690 C CA . ALA A 1 87 ? 0.843 -2.336 11.274 1.00 96.44 87 ALA A CA 1
ATOM 691 C C . ALA A 1 87 ? 1.005 -3.680 10.543 1.00 96.44 87 ALA A C 1
ATOM 693 O O . ALA A 1 87 ? 1.936 -3.840 9.752 1.00 96.44 87 ALA A O 1
ATOM 694 N N . ALA A 1 88 ? 0.087 -4.624 10.768 1.00 97.00 88 ALA A N 1
ATOM 695 C CA . ALA A 1 88 ? 0.054 -5.887 10.039 1.00 97.00 88 ALA A CA 1
ATOM 696 C C . ALA A 1 88 ? -0.258 -5.680 8.552 1.00 97.00 88 ALA A C 1
ATOM 698 O O . ALA A 1 88 ? 0.457 -6.232 7.716 1.00 97.00 88 ALA A O 1
ATOM 699 N N . PHE A 1 89 ? -1.247 -4.838 8.224 1.00 96.69 89 PHE A N 1
ATOM 700 C CA . PHE A 1 89 ? -1.532 -4.446 6.842 1.00 96.69 89 PHE A CA 1
ATOM 701 C C . PHE A 1 89 ? -0.272 -3.898 6.174 1.00 96.69 89 PHE A C 1
ATOM 703 O O . PHE A 1 89 ? 0.142 -4.402 5.136 1.00 96.69 89 PHE A O 1
ATOM 710 N N . PHE A 1 90 ? 0.366 -2.902 6.798 1.00 98.06 90 PHE A N 1
ATOM 711 C CA . PHE A 1 90 ? 1.568 -2.263 6.276 1.00 98.06 90 PHE A CA 1
ATOM 712 C C . PHE A 1 90 ? 2.684 -3.276 6.009 1.00 98.06 90 PHE A C 1
ATOM 714 O O . PHE A 1 90 ? 3.262 -3.283 4.925 1.00 98.06 90 PHE A O 1
ATOM 721 N N . GLY A 1 91 ? 2.975 -4.148 6.979 1.00 98.31 91 GLY A N 1
ATOM 722 C CA . GLY A 1 91 ? 4.031 -5.150 6.850 1.00 98.31 91 GLY A CA 1
ATOM 723 C C . GLY A 1 91 ? 3.761 -6.148 5.725 1.00 98.31 91 GLY A C 1
ATOM 724 O O . GLY A 1 91 ? 4.643 -6.402 4.905 1.00 98.31 91 GLY A O 1
ATOM 725 N N . VAL A 1 92 ? 2.536 -6.674 5.644 1.00 98.25 92 VAL A N 1
ATOM 726 C CA . VAL A 1 92 ? 2.138 -7.609 4.581 1.00 98.25 92 VAL A CA 1
ATOM 727 C C . VAL A 1 92 ? 2.153 -6.919 3.220 1.00 98.25 92 VAL A C 1
ATOM 729 O O . VAL A 1 92 ? 2.745 -7.444 2.280 1.00 98.25 92 VAL A 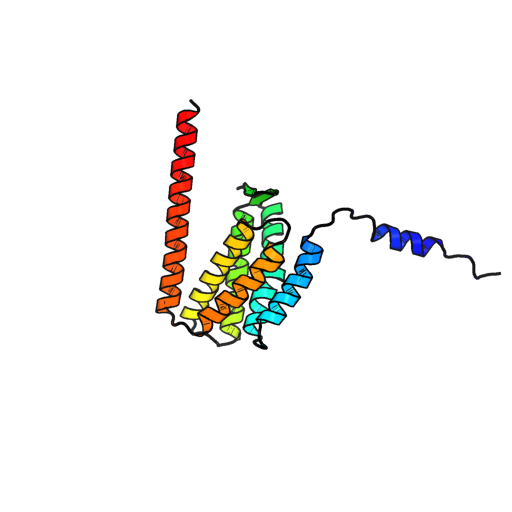O 1
ATOM 732 N N . ALA A 1 93 ? 1.579 -5.720 3.122 1.00 98.19 93 ALA A N 1
ATOM 733 C CA . ALA A 1 93 ? 1.575 -4.924 1.902 1.00 98.19 93 ALA A CA 1
ATOM 734 C C . ALA A 1 93 ? 2.996 -4.639 1.405 1.00 98.19 93 ALA A C 1
ATOM 736 O O . ALA A 1 93 ? 3.282 -4.811 0.219 1.00 98.19 93 ALA A O 1
ATOM 737 N N . PHE A 1 94 ? 3.898 -4.261 2.313 1.00 98.50 94 PHE A N 1
ATOM 738 C CA . PHE A 1 94 ? 5.299 -4.004 2.003 1.00 98.50 94 PHE A CA 1
ATOM 739 C C . PHE A 1 94 ? 5.997 -5.257 1.473 1.00 98.50 94 PHE A C 1
ATOM 741 O O . PHE A 1 94 ? 6.601 -5.203 0.405 1.00 98.50 94 PHE A O 1
ATOM 748 N N . VAL A 1 95 ? 5.889 -6.386 2.181 1.00 98.50 95 VAL A N 1
ATOM 749 C CA . VAL A 1 95 ? 6.558 -7.636 1.790 1.00 98.50 95 VAL A CA 1
ATOM 750 C C . VAL A 1 95 ? 6.023 -8.151 0.457 1.00 98.50 95 VAL A C 1
ATOM 752 O O . VAL A 1 95 ? 6.818 -8.425 -0.437 1.00 98.50 95 VAL A O 1
ATOM 755 N N . LEU A 1 96 ? 4.701 -8.231 0.285 1.00 98.19 96 LEU A N 1
ATOM 756 C CA . LEU A 1 96 ? 4.096 -8.735 -0.950 1.00 98.19 96 LEU A CA 1
ATOM 757 C C . LEU A 1 96 ? 4.450 -7.863 -2.153 1.00 98.19 96 LEU A C 1
ATOM 759 O O . LEU A 1 96 ? 4.839 -8.386 -3.197 1.00 98.19 96 LEU A O 1
ATOM 763 N N . THR A 1 97 ? 4.376 -6.541 -1.989 1.00 97.81 97 THR A N 1
ATOM 764 C CA . THR A 1 97 ? 4.752 -5.605 -3.052 1.00 97.81 97 THR A CA 1
ATOM 765 C C . THR A 1 97 ? 6.236 -5.734 -3.368 1.00 97.81 97 THR A C 1
ATOM 767 O O . THR A 1 97 ? 6.592 -5.921 -4.525 1.00 97.81 97 THR A O 1
ATOM 770 N N . LEU A 1 98 ? 7.115 -5.710 -2.361 1.00 98.12 98 LEU A N 1
ATOM 771 C CA . LEU A 1 98 ? 8.558 -5.839 -2.564 1.00 98.12 98 LEU A CA 1
ATOM 772 C C . LEU A 1 98 ? 8.911 -7.142 -3.288 1.00 98.12 98 LEU A C 1
ATOM 774 O O . LEU A 1 98 ? 9.677 -7.118 -4.249 1.00 98.12 98 LEU A O 1
ATOM 778 N N . THR A 1 99 ? 8.337 -8.268 -2.863 1.00 97.56 99 THR A N 1
ATOM 779 C CA . THR A 1 99 ? 8.552 -9.560 -3.520 1.00 97.56 99 THR A CA 1
ATOM 780 C C . THR A 1 99 ? 8.073 -9.530 -4.970 1.00 97.56 99 THR A C 1
ATOM 782 O O . THR A 1 99 ? 8.825 -9.947 -5.848 1.00 97.56 99 THR A O 1
ATOM 785 N N . ALA A 1 100 ? 6.885 -8.988 -5.251 1.00 96.88 100 ALA A N 1
ATOM 786 C CA . ALA A 1 100 ? 6.380 -8.866 -6.619 1.00 96.88 100 ALA A CA 1
ATOM 787 C C . ALA A 1 100 ? 7.301 -8.007 -7.505 1.00 96.88 100 ALA A C 1
ATOM 789 O O . ALA A 1 100 ? 7.638 -8.415 -8.616 1.00 96.88 100 ALA A O 1
ATOM 790 N N . LEU A 1 101 ? 7.767 -6.858 -7.000 1.00 96.62 101 LEU A N 1
ATOM 791 C CA . LEU A 1 101 ? 8.673 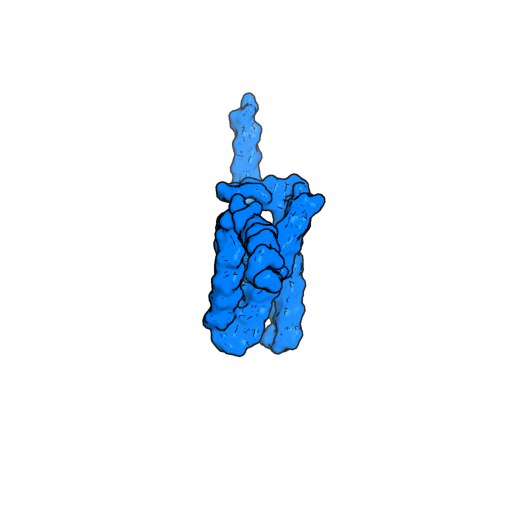-5.962 -7.728 1.00 96.62 101 LEU A CA 1
ATOM 792 C C . LEU A 1 101 ? 10.032 -6.617 -8.018 1.00 96.62 101 LEU A C 1
ATOM 794 O O . LEU A 1 101 ? 10.544 -6.504 -9.132 1.00 96.62 101 LEU A O 1
ATOM 798 N N . LEU A 1 102 ? 10.614 -7.309 -7.033 1.00 96.25 102 LEU A N 1
ATOM 799 C CA . LEU A 1 102 ? 11.905 -7.985 -7.192 1.00 96.25 102 LEU A CA 1
ATOM 800 C C . LEU A 1 102 ? 11.813 -9.175 -8.154 1.00 96.25 102 LEU A C 1
ATOM 802 O O . LEU A 1 102 ? 12.711 -9.355 -8.973 1.00 96.25 102 LEU A O 1
ATOM 806 N N . LEU A 1 103 ? 10.732 -9.961 -8.088 1.00 96.19 103 LEU A N 1
ATOM 807 C CA . LEU A 1 103 ? 10.511 -11.094 -8.993 1.00 96.19 103 LEU A CA 1
ATOM 808 C C . LEU A 1 103 ? 10.248 -10.649 -10.432 1.00 96.19 103 LEU A C 1
ATOM 810 O O . LEU A 1 103 ? 10.697 -11.311 -11.364 1.00 96.19 103 LEU A O 1
ATOM 814 N N . ALA A 1 104 ? 9.548 -9.530 -10.622 1.00 94.06 104 ALA A N 1
ATOM 815 C CA . ALA A 1 104 ? 9.304 -8.979 -11.950 1.00 94.06 104 ALA A CA 1
ATOM 816 C C . ALA A 1 104 ? 10.567 -8.377 -12.590 1.00 94.06 104 ALA A C 1
ATOM 818 O O . ALA A 1 104 ? 10.590 -8.163 -13.800 1.00 94.06 104 ALA A O 1
ATOM 819 N N . GLY A 1 105 ? 11.604 -8.077 -11.797 1.00 91.75 105 GLY A N 1
ATOM 820 C CA . GLY A 1 105 ? 12.858 -7.500 -12.286 1.00 91.75 105 GLY A CA 1
ATOM 821 C C . GLY A 1 105 ? 12.708 -6.099 -12.893 1.00 91.75 105 GLY A C 1
ATOM 822 O O . GLY A 1 105 ? 13.597 -5.646 -13.608 1.00 91.75 105 GLY A O 1
ATOM 823 N N . THR A 1 106 ? 11.591 -5.413 -12.630 1.00 85.06 106 THR A N 1
ATOM 824 C CA . THR A 1 106 ? 11.255 -4.115 -13.240 1.00 85.06 106 THR A CA 1
ATOM 825 C C . THR A 1 106 ? 11.999 -2.942 -12.609 1.00 85.06 106 THR A C 1
ATOM 827 O O . THR A 1 106 ? 12.211 -1.925 -13.264 1.00 85.06 106 THR A O 1
ATOM 830 N N . PHE A 1 107 ? 12.416 -3.073 -11.349 1.00 90.12 107 PHE A N 1
ATOM 831 C CA . PHE A 1 107 ? 13.105 -2.027 -10.598 1.00 90.12 107 PHE A CA 1
ATOM 832 C C . PHE A 1 107 ? 14.483 -2.483 -10.120 1.00 90.12 107 PHE A C 1
ATOM 834 O O . PHE A 1 107 ? 14.684 -3.638 -9.748 1.00 90.12 107 PHE A O 1
ATOM 841 N N . ALA A 1 108 ? 15.418 -1.533 -10.010 1.00 93.94 108 ALA A N 1
ATOM 842 C CA . ALA A 1 108 ? 16.619 -1.735 -9.206 1.00 93.94 108 ALA A CA 1
ATOM 843 C C . ALA A 1 108 ? 16.233 -2.003 -7.732 1.00 93.94 108 ALA A C 1
ATOM 845 O O . ALA A 1 108 ? 15.239 -1.438 -7.265 1.00 93.94 108 ALA A O 1
ATOM 846 N N . PRO A 1 109 ? 17.019 -2.777 -6.956 1.00 94.81 109 PRO A N 1
ATOM 847 C CA . PRO A 1 109 ? 16.640 -3.173 -5.594 1.00 94.81 109 PRO A CA 1
ATOM 848 C C . PRO A 1 109 ? 16.272 -2.003 -4.671 1.00 94.81 109 PRO A C 1
ATOM 850 O O . PRO A 1 109 ? 15.297 -2.079 -3.929 1.00 94.81 109 PRO A O 1
ATOM 853 N N . VAL A 1 110 ? 17.006 -0.888 -4.758 1.00 96.31 110 VAL A N 1
ATOM 854 C CA . VAL A 1 110 ? 16.710 0.326 -3.978 1.00 96.31 110 VAL A CA 1
ATOM 855 C C . VAL A 1 110 ? 15.349 0.910 -4.360 1.00 96.31 110 VAL A C 1
ATOM 857 O O . VAL A 1 110 ? 14.548 1.218 -3.483 1.00 96.31 110 VAL A O 1
ATOM 860 N N . SER A 1 111 ? 15.054 1.018 -5.658 1.00 96.50 111 SER A N 1
ATOM 861 C CA . SER A 1 111 ? 13.752 1.489 -6.136 1.00 96.50 111 SER A CA 1
ATOM 862 C C . SER A 1 111 ? 12.618 0.556 -5.729 1.00 96.50 111 SER A C 1
ATOM 864 O O . SER A 1 111 ? 11.577 1.039 -5.299 1.00 96.50 111 SER A O 1
ATOM 866 N N . ALA A 1 112 ? 12.823 -0.762 -5.778 1.00 97.31 112 ALA A N 1
ATOM 867 C CA . ALA A 1 112 ? 11.817 -1.725 -5.334 1.00 97.31 112 ALA A CA 1
ATOM 868 C C . ALA A 1 112 ? 11.449 -1.515 -3.854 1.00 97.31 112 ALA A C 1
ATOM 870 O O . ALA A 1 112 ? 10.268 -1.478 -3.513 1.00 97.31 112 ALA A O 1
ATOM 871 N N . VAL A 1 113 ? 12.442 -1.294 -2.983 1.00 98.06 113 VAL A N 1
ATOM 872 C CA . VAL A 1 113 ? 12.215 -0.992 -1.558 1.00 98.06 113 VAL A CA 1
ATOM 873 C C . VAL A 1 113 ? 11.462 0.328 -1.373 1.00 98.06 113 VAL A C 1
ATOM 875 O O . VAL A 1 113 ? 10.507 0.381 -0.596 1.00 98.06 113 VAL A O 1
ATOM 878 N N . LEU A 1 114 ? 11.852 1.385 -2.092 1.00 98.06 114 LEU A N 1
ATOM 879 C CA . LEU A 1 114 ? 11.202 2.698 -1.996 1.00 98.06 114 LEU A CA 1
ATOM 880 C C . LEU A 1 114 ? 9.745 2.654 -2.473 1.00 98.06 114 LEU A C 1
ATOM 882 O O . LEU A 1 114 ? 8.856 3.151 -1.782 1.00 98.06 114 LEU A O 1
ATOM 886 N N . VAL A 1 115 ? 9.492 2.029 -3.625 1.00 97.50 115 VAL A N 1
ATOM 887 C CA . VAL A 1 115 ? 8.151 1.891 -4.211 1.00 97.50 115 VAL A CA 1
ATOM 888 C C . VAL A 1 115 ? 7.262 1.009 -3.336 1.00 97.50 115 VAL A C 1
ATOM 890 O O . VAL A 1 115 ? 6.122 1.384 -3.066 1.00 97.50 115 VAL A O 1
ATOM 893 N N . ALA A 1 116 ? 7.779 -0.111 -2.818 1.00 98.00 116 ALA A N 1
ATOM 894 C CA . ALA A 1 116 ? 7.036 -0.955 -1.884 1.00 98.00 116 ALA A CA 1
ATOM 895 C C . ALA A 1 116 ? 6.677 -0.205 -0.592 1.00 98.00 116 ALA A C 1
ATOM 897 O O . ALA A 1 116 ? 5.550 -0.315 -0.111 1.00 98.00 116 ALA A O 1
ATOM 898 N N . GLY A 1 117 ? 7.601 0.598 -0.051 1.00 97.94 117 GLY A N 1
ATOM 899 C CA . GLY A 1 117 ? 7.348 1.440 1.120 1.00 97.94 117 GLY A CA 1
ATOM 900 C C . GLY A 1 117 ? 6.262 2.489 0.870 1.00 97.94 117 GLY A C 1
ATOM 901 O O . GLY A 1 117 ? 5.347 2.632 1.681 1.00 97.94 117 GLY A O 1
ATOM 902 N N . LEU A 1 118 ? 6.329 3.180 -0.271 1.00 97.44 118 LEU A N 1
ATOM 903 C CA . LEU A 1 118 ? 5.322 4.153 -0.702 1.00 97.44 118 LEU A CA 1
ATOM 904 C C . LEU A 1 118 ? 3.933 3.522 -0.830 1.00 97.44 118 LEU A C 1
ATOM 906 O O . LEU A 1 118 ? 2.974 4.019 -0.237 1.00 97.44 118 LEU A O 1
ATOM 910 N N . LEU A 1 119 ? 3.834 2.416 -1.570 1.00 97.38 119 LEU A N 1
ATOM 911 C CA . LEU A 1 119 ? 2.572 1.709 -1.781 1.00 97.38 119 LEU A CA 1
ATOM 912 C C . LEU A 1 119 ? 1.988 1.203 -0.465 1.00 97.38 119 LEU A C 1
ATOM 914 O O . LEU A 1 119 ? 0.810 1.429 -0.201 1.00 97.38 119 LEU A O 1
ATOM 918 N N . ALA A 1 120 ? 2.807 0.587 0.390 1.00 98.00 120 ALA A N 1
ATOM 919 C CA . ALA A 1 120 ? 2.358 0.091 1.684 1.00 98.00 120 ALA A CA 1
ATOM 920 C C . ALA A 1 120 ? 1.849 1.222 2.590 1.00 98.00 120 ALA A C 1
ATOM 922 O O . ALA A 1 120 ? 0.801 1.065 3.217 1.00 98.00 120 ALA A O 1
ATOM 923 N N . LEU A 1 121 ? 2.533 2.373 2.642 1.00 96.88 121 LEU A N 1
ATOM 924 C CA . LEU A 1 121 ? 2.085 3.529 3.430 1.00 96.88 121 LEU A CA 1
ATOM 925 C C . LEU A 1 121 ? 0.740 4.065 2.938 1.00 96.88 121 LEU A C 1
ATOM 927 O O . LEU A 1 121 ? -0.176 4.246 3.741 1.00 96.88 121 LEU A O 1
ATOM 931 N N . ILE A 1 122 ? 0.614 4.304 1.631 1.00 96.25 122 ILE A N 1
ATOM 932 C CA . ILE A 1 122 ? -0.609 4.859 1.043 1.00 96.25 122 ILE A CA 1
ATOM 933 C C . ILE A 1 122 ? -1.773 3.879 1.184 1.00 96.25 122 ILE A C 1
ATOM 935 O O . ILE A 1 122 ? -2.844 4.277 1.638 1.00 96.25 122 ILE A O 1
ATOM 939 N N . ALA A 1 123 ? -1.563 2.597 0.881 1.00 95.81 123 ALA A N 1
ATOM 940 C CA . ALA A 1 123 ? -2.597 1.579 1.027 1.00 95.81 123 ALA A CA 1
ATOM 941 C C . ALA A 1 123 ? -3.044 1.429 2.490 1.00 95.81 123 ALA A C 1
ATOM 943 O O . ALA A 1 123 ? -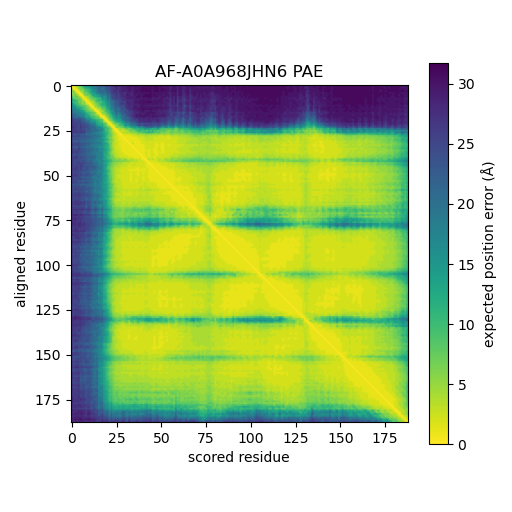4.240 1.395 2.755 1.00 95.81 123 ALA A O 1
ATOM 944 N N . THR A 1 124 ? -2.113 1.451 3.452 1.00 95.38 124 THR A N 1
ATOM 945 C CA . THR A 1 124 ? -2.454 1.414 4.888 1.00 95.38 124 THR A CA 1
ATOM 946 C C . THR A 1 124 ? -3.233 2.656 5.324 1.00 95.38 124 THR A C 1
ATOM 948 O O . THR A 1 124 ? -4.127 2.563 6.165 1.00 95.38 124 THR A O 1
ATOM 951 N N . ALA A 1 125 ? -2.912 3.831 4.774 1.00 92.94 125 ALA A N 1
ATOM 952 C CA . ALA A 1 125 ? -3.644 5.059 5.068 1.00 92.94 125 ALA A CA 1
ATOM 953 C C . ALA A 1 125 ? -5.073 5.009 4.507 1.00 92.94 125 ALA A C 1
ATOM 955 O O . ALA A 1 125 ? -6.017 5.337 5.226 1.00 92.94 125 ALA A O 1
ATOM 956 N N . ILE A 1 126 ? -5.238 4.552 3.261 1.00 92.69 126 ILE A N 1
ATOM 957 C CA . ILE A 1 126 ? -6.552 4.333 2.643 1.00 92.69 126 ILE A CA 1
ATOM 958 C C . ILE A 1 126 ? -7.354 3.352 3.482 1.00 92.69 126 ILE A C 1
ATOM 960 O O . ILE A 1 126 ? -8.467 3.680 3.881 1.00 92.69 126 ILE A O 1
ATOM 964 N N . GLU A 1 127 ? -6.770 2.203 3.810 1.00 91.50 127 GLU A N 1
ATOM 965 C CA . GLU A 1 127 ? -7.377 1.197 4.673 1.00 91.50 127 GLU A CA 1
ATOM 966 C C . GLU A 1 127 ? -7.808 1.829 6.003 1.00 91.50 127 GLU A C 1
ATOM 968 O O . GLU A 1 127 ? -8.964 1.750 6.405 1.00 91.50 127 GLU A O 1
ATOM 973 N N . GLY A 1 128 ? -6.928 2.574 6.670 1.00 88.12 128 GLY A N 1
ATOM 974 C CA . GLY A 1 128 ? -7.226 3.201 7.957 1.00 88.12 128 GLY A CA 1
ATOM 975 C C . GLY A 1 128 ? -8.360 4.238 7.940 1.00 88.12 128 GLY A C 1
ATOM 976 O O . GLY A 1 128 ? -9.001 4.422 8.980 1.00 88.12 128 GLY A O 1
ATOM 977 N N . ILE A 1 129 ? -8.603 4.896 6.800 1.00 85.50 129 ILE A N 1
ATOM 978 C CA . ILE A 1 129 ? -9.587 5.985 6.634 1.00 85.50 129 ILE A CA 1
ATOM 979 C C . ILE A 1 129 ? -10.901 5.490 5.997 1.00 85.50 129 ILE A C 1
ATOM 981 O O .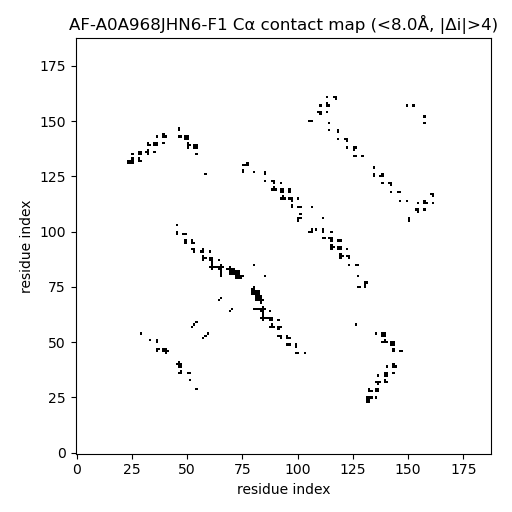 ILE A 1 129 ? -11.949 6.109 6.195 1.00 85.50 129 ILE A O 1
ATOM 985 N N . SER A 1 130 ? -10.864 4.381 5.259 1.00 81.56 130 SER A N 1
ATOM 986 C CA . SER A 1 130 ? -11.986 3.868 4.464 1.00 81.56 130 SER A CA 1
ATOM 987 C C . SER A 1 130 ? -13.175 3.367 5.301 1.00 81.56 130 SER A C 1
ATOM 989 O O . SER A 1 130 ? -13.033 2.955 6.456 1.00 81.56 130 SER A O 1
ATOM 991 N N . TRP A 1 131 ? -14.369 3.415 4.692 1.00 77.25 131 TRP A N 1
ATOM 992 C CA . TRP A 1 131 ? -15.669 3.032 5.271 1.00 77.25 131 TRP A CA 1
ATOM 993 C C . TRP A 1 131 ? -16.321 1.878 4.452 1.00 77.25 131 TRP A C 1
ATOM 995 O O . TRP A 1 131 ? -16.168 1.833 3.237 1.00 77.25 131 TRP A O 1
ATOM 1005 N N . ARG A 1 132 ? -17.096 0.967 5.075 1.00 68.75 132 ARG A N 1
ATOM 1006 C CA . ARG A 1 132 ? -17.999 -0.069 4.478 1.00 68.75 132 ARG A CA 1
ATOM 1007 C C . ARG A 1 132 ? -17.397 -0.826 3.297 1.00 68.75 132 ARG A C 1
ATOM 1009 O O . ARG A 1 132 ? -18.087 -1.085 2.314 1.00 68.75 132 ARG A O 1
ATOM 1016 N N . GLY A 1 133 ? -16.137 -1.223 3.375 1.00 75.81 133 GLY A N 1
ATOM 1017 C CA . GLY A 1 133 ? -15.556 -2.015 2.298 1.00 75.81 133 GLY A CA 1
ATOM 1018 C C . GLY A 1 133 ? -15.195 -1.197 1.051 1.00 75.81 133 GLY A C 1
ATOM 1019 O O . GLY A 1 133 ? -14.911 -1.803 0.023 1.00 75.81 133 GLY A O 1
ATOM 1020 N N . ILE A 1 134 ? -15.255 0.145 1.089 1.00 84.94 134 ILE A N 1
ATOM 1021 C CA . ILE A 1 134 ? -14.814 1.008 -0.022 1.00 84.94 134 ILE A CA 1
ATOM 1022 C C . ILE A 1 134 ? -13.296 0.926 -0.229 1.00 84.94 134 ILE A C 1
ATOM 1024 O O . ILE A 1 134 ? -12.815 1.171 -1.332 1.00 84.94 134 ILE A O 1
ATOM 1028 N N . ASP A 1 135 ? -12.551 0.536 0.806 1.00 83.44 135 ASP A N 1
ATOM 1029 C CA . ASP A 1 135 ? -11.146 0.122 0.727 1.00 83.44 135 ASP A CA 1
ATOM 1030 C C . ASP A 1 135 ? -10.949 -0.956 -0.343 1.00 83.44 135 ASP A C 1
ATOM 1032 O O . ASP A 1 135 ? -10.007 -0.851 -1.124 1.00 83.44 135 ASP A O 1
ATOM 1036 N N . ASN A 1 136 ? -11.889 -1.895 -0.499 1.00 90.56 136 ASN A N 1
ATOM 1037 C CA . ASN A 1 136 ? -11.821 -2.899 -1.565 1.00 90.56 136 ASN A CA 1
ATOM 1038 C C . ASN A 1 136 ? -11.873 -2.309 -2.988 1.00 90.56 136 ASN A C 1
ATOM 1040 O O . ASN A 1 136 ? -11.481 -2.981 -3.936 1.00 90.56 136 ASN A O 1
ATOM 1044 N N . LEU A 1 137 ? -12.327 -1.064 -3.166 1.00 91.94 137 LEU A N 1
ATOM 1045 C CA . LEU A 1 137 ? -12.265 -0.343 -4.445 1.00 91.94 137 LEU A CA 1
ATOM 1046 C C . LEU A 1 137 ? -11.087 0.636 -4.496 1.00 91.94 137 LEU A C 1
ATOM 1048 O O . LEU A 1 137 ? -10.397 0.732 -5.512 1.00 91.94 137 LEU A O 1
ATOM 1052 N N . LEU A 1 138 ? -10.848 1.360 -3.402 1.00 93.12 138 LEU A N 1
ATOM 1053 C CA . LEU A 1 138 ? -9.831 2.406 -3.335 1.00 93.12 138 LEU A CA 1
ATOM 1054 C C . LEU A 1 138 ? -8.416 1.842 -3.272 1.00 93.12 138 LEU A C 1
ATOM 1056 O O . LEU A 1 138 ? -7.528 2.395 -3.918 1.00 93.12 138 LEU A O 1
ATOM 1060 N N . VAL A 1 139 ? -8.189 0.758 -2.525 1.00 93.19 139 VAL A N 1
ATOM 1061 C CA . VAL A 1 139 ? -6.863 0.139 -2.422 1.00 93.19 139 VAL A CA 1
ATOM 1062 C C . VAL A 1 139 ? -6.392 -0.309 -3.804 1.00 93.19 139 VAL A C 1
ATOM 1064 O O . VAL A 1 139 ? -5.300 0.113 -4.186 1.00 93.19 139 VAL A O 1
ATOM 1067 N N . PRO A 1 140 ? -7.177 -1.049 -4.614 1.00 93.50 140 PRO A N 1
ATOM 1068 C CA . PRO A 1 140 ? -6.738 -1.419 -5.953 1.00 93.50 140 PRO A CA 1
ATOM 1069 C C . PRO A 1 140 ? -6.534 -0.241 -6.891 1.00 93.50 140 PRO A C 1
ATOM 1071 O O . PRO A 1 140 ? -5.518 -0.185 -7.579 1.00 93.50 140 PRO A O 1
ATOM 1074 N N . ALA A 1 141 ? -7.473 0.709 -6.888 1.00 95.38 141 ALA A N 1
ATOM 1075 C CA . ALA A 1 141 ? -7.405 1.869 -7.763 1.00 95.38 141 ALA A CA 1
ATOM 1076 C C . ALA A 1 141 ? -6.155 2.704 -7.489 1.00 95.38 141 ALA A C 1
ATOM 1078 O O . ALA A 1 141 ? -5.361 2.973 -8.385 1.00 95.38 141 ALA A O 1
ATOM 1079 N N . VAL A 1 142 ? -5.949 3.079 -6.226 1.00 95.31 142 VAL A N 1
ATOM 1080 C CA . VAL A 1 142 ? -4.838 3.954 -5.861 1.00 95.31 142 VAL A CA 1
ATOM 1081 C C . VAL A 1 142 ? -3.508 3.216 -5.938 1.00 95.31 142 VAL A C 1
ATOM 1083 O O . VAL A 1 142 ? -2.534 3.807 -6.391 1.00 95.31 142 VAL A O 1
ATOM 1086 N N . SER A 1 143 ? -3.434 1.944 -5.531 1.00 94.44 143 SER A N 1
ATOM 1087 C CA . SER A 1 143 ? -2.173 1.192 -5.623 1.00 94.44 143 SER A CA 1
ATOM 1088 C C . SER A 1 143 ? -1.755 0.922 -7.071 1.00 94.44 143 SER A C 1
ATOM 1090 O O . SER A 1 143 ? -0.573 1.065 -7.378 1.00 94.44 143 SER A O 1
ATOM 1092 N N . GLY A 1 144 ? -2.699 0.610 -7.966 1.00 94.94 144 GLY A N 1
ATOM 1093 C CA . GLY A 1 144 ? -2.431 0.433 -9.395 1.00 94.94 144 GLY A CA 1
ATOM 1094 C C . GLY A 1 144 ? -1.932 1.719 -10.056 1.00 94.94 144 GLY A C 1
ATOM 1095 O O . GLY A 1 144 ? -0.854 1.724 -10.651 1.00 94.94 144 GLY A O 1
ATOM 1096 N N . GLU A 1 145 ? -2.656 2.827 -9.877 1.00 94.75 145 GLU A N 1
ATOM 1097 C CA . GLU A 1 145 ? -2.284 4.131 -10.449 1.00 94.75 145 GLU A CA 1
ATOM 1098 C C . GLU A 1 145 ? -0.974 4.680 -9.868 1.00 94.75 145 GLU A C 1
ATOM 1100 O O . GLU A 1 145 ? -0.113 5.179 -10.597 1.00 94.75 145 GLU A O 1
ATOM 1105 N N . LEU A 1 146 ? -0.774 4.548 -8.553 1.00 95.31 146 LEU A N 1
ATOM 1106 C CA . LEU A 1 146 ? 0.476 4.957 -7.916 1.00 95.31 146 LEU A CA 1
ATOM 1107 C C . LEU A 1 146 ? 1.653 4.137 -8.450 1.00 95.31 146 LEU A C 1
ATOM 1109 O O . LEU A 1 146 ? 2.700 4.705 -8.756 1.00 95.31 146 LEU A O 1
ATOM 1113 N N . LEU A 1 147 ? 1.493 2.819 -8.596 1.00 95.88 147 LEU A N 1
ATOM 1114 C CA . LEU A 1 147 ? 2.537 1.972 -9.163 1.00 95.88 147 LEU A CA 1
ATOM 1115 C C . LEU A 1 147 ? 2.847 2.372 -10.610 1.00 95.88 147 LEU A C 1
ATOM 1117 O O . LEU A 1 147 ? 4.020 2.565 -10.928 1.00 95.88 147 LEU A O 1
ATOM 1121 N N . LEU A 1 148 ? 1.825 2.571 -11.449 1.00 95.12 148 LEU A N 1
ATOM 1122 C CA . LEU A 1 148 ? 1.973 3.022 -12.837 1.00 95.12 148 LEU A CA 1
ATOM 1123 C C . LEU A 1 148 ? 2.780 4.326 -12.933 1.00 95.12 148 LEU A C 1
ATOM 1125 O O . LEU A 1 148 ? 3.721 4.420 -13.729 1.00 95.12 148 LEU A O 1
ATOM 1129 N N . GLY A 1 149 ? 2.464 5.309 -12.086 1.00 94.25 149 GLY A N 1
ATOM 1130 C CA . GLY A 1 149 ? 3.200 6.572 -12.018 1.00 94.25 149 GLY A CA 1
ATOM 1131 C C . GLY A 1 149 ? 4.658 6.401 -11.579 1.00 94.25 149 GLY A C 1
ATOM 1132 O O . GLY A 1 149 ? 5.541 7.097 -12.079 1.00 94.25 149 GLY A O 1
ATOM 1133 N N . LEU A 1 150 ? 4.939 5.450 -10.684 1.00 94.88 150 LEU A N 1
ATOM 1134 C CA . LEU A 1 150 ? 6.283 5.205 -10.154 1.00 94.88 150 LEU A CA 1
ATOM 1135 C C . LEU A 1 150 ? 7.179 4.365 -11.080 1.00 94.88 150 LEU A C 1
ATOM 1137 O O . LEU A 1 150 ? 8.400 4.418 -10.907 1.00 94.88 150 LEU A O 1
ATOM 1141 N 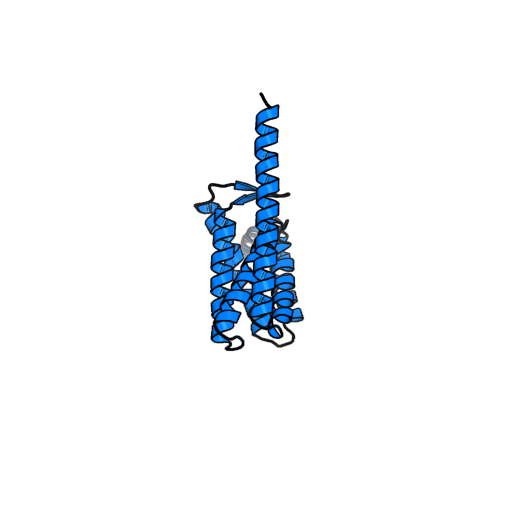N . LEU A 1 151 ? 6.621 3.644 -12.065 1.00 91.94 151 LEU A N 1
ATOM 1142 C CA . LEU A 1 151 ? 7.390 2.857 -13.051 1.00 91.94 151 LEU A CA 1
ATOM 1143 C C . LEU A 1 151 ? 8.395 3.707 -13.841 1.00 91.94 151 LEU A C 1
ATOM 1145 O O . LEU A 1 151 ? 9.466 3.228 -14.200 1.00 91.94 151 LEU A O 1
ATOM 1149 N N . HIS A 1 152 ? 8.061 4.972 -14.097 1.00 89.94 152 HIS A N 1
ATOM 1150 C CA . HIS A 1 152 ? 8.832 5.858 -14.976 1.00 89.94 152 HIS A CA 1
ATOM 1151 C C . HIS A 1 152 ? 9.712 6.853 -14.208 1.00 89.94 152 HIS A C 1
ATOM 1153 O O . HIS A 1 152 ? 10.274 7.781 -14.789 1.00 89.94 152 HIS A O 1
ATOM 1159 N N . VAL A 1 153 ? 9.818 6.688 -12.889 1.00 93.81 153 VAL A N 1
ATOM 1160 C CA . VAL A 1 153 ? 10.427 7.666 -11.988 1.00 93.81 153 VAL A CA 1
ATOM 1161 C C . VAL A 1 153 ? 11.656 7.065 -11.310 1.00 93.81 153 VAL A C 1
ATOM 1163 O O . VAL A 1 153 ? 11.621 5.947 -10.806 1.00 93.81 153 VAL A O 1
ATOM 1166 N N . GLY A 1 154 ? 12.757 7.818 -11.272 1.00 94.62 154 GLY A N 1
ATOM 1167 C CA . GLY A 1 154 ? 14.013 7.368 -10.666 1.00 94.62 154 GLY A CA 1
ATOM 1168 C C . GLY A 1 154 ? 14.006 7.340 -9.125 1.00 94.62 154 GLY A C 1
ATOM 1169 O O . GLY A 1 154 ? 13.189 8.013 -8.487 1.00 94.62 154 GLY A O 1
ATOM 1170 N N . PRO A 1 155 ? 14.974 6.639 -8.499 1.00 95.12 155 PRO A N 1
ATOM 1171 C CA . PRO A 1 155 ? 15.038 6.436 -7.046 1.00 95.12 155 PRO A CA 1
ATOM 1172 C C . PRO A 1 155 ? 15.110 7.727 -6.228 1.00 95.12 155 PRO A C 1
ATOM 1174 O O . PRO A 1 155 ? 14.582 7.778 -5.123 1.00 95.12 155 PRO A O 1
ATOM 1177 N N . VAL A 1 156 ? 15.720 8.790 -6.763 1.00 96.81 156 VAL A N 1
ATOM 1178 C CA . VAL A 1 156 ? 15.809 10.092 -6.078 1.00 96.81 156 VAL A CA 1
ATOM 1179 C C . VAL A 1 156 ? 14.422 10.697 -5.864 1.00 96.81 156 VAL A C 1
ATOM 1181 O O . VAL A 1 156 ? 14.102 11.149 -4.768 1.00 96.81 156 VAL A O 1
ATOM 1184 N N . VAL A 1 157 ? 13.575 10.674 -6.894 1.00 96.69 157 VAL A N 1
ATOM 1185 C CA . VAL A 1 157 ? 12.214 11.217 -6.806 1.00 96.69 157 VAL A CA 1
ATOM 1186 C C . VAL A 1 157 ? 11.332 10.296 -5.963 1.00 96.69 157 VAL A C 1
ATOM 1188 O O . VAL A 1 157 ? 10.587 10.791 -5.124 1.00 96.69 157 VAL A O 1
ATOM 1191 N N . GLN A 1 158 ? 11.470 8.972 -6.096 1.00 96.62 158 GLN A N 1
ATOM 1192 C CA . GLN A 1 158 ? 10.787 8.002 -5.226 1.00 96.62 158 GLN A CA 1
ATOM 1193 C C . GLN A 1 158 ? 11.110 8.256 -3.740 1.00 96.62 158 GLN A C 1
ATOM 1195 O O . GLN A 1 158 ? 10.206 8.334 -2.909 1.00 96.62 158 GLN A O 1
ATOM 1200 N N . ALA A 1 159 ? 12.388 8.462 -3.406 1.00 97.12 159 ALA A N 1
ATOM 1201 C CA . ALA A 1 159 ? 12.817 8.809 -2.053 1.00 97.12 159 ALA A CA 1
ATOM 1202 C C . ALA A 1 159 ? 12.260 10.168 -1.604 1.00 97.12 159 ALA A C 1
ATOM 1204 O O . ALA A 1 159 ? 11.769 10.283 -0.484 1.00 97.12 159 ALA A O 1
ATOM 1205 N N . GLY A 1 160 ? 12.277 11.179 -2.478 1.00 97.44 160 GLY A N 1
ATOM 1206 C CA . GLY A 1 160 ? 11.694 12.493 -2.201 1.00 97.44 160 GLY A CA 1
ATOM 1207 C C . GLY A 1 160 ? 10.199 12.426 -1.873 1.00 97.44 160 GLY A C 1
ATOM 1208 O O . GLY A 1 160 ? 9.761 13.021 -0.890 1.00 97.44 160 GLY A O 1
ATOM 1209 N N . LEU A 1 161 ? 9.425 11.648 -2.636 1.00 96.62 161 LEU A N 1
ATOM 1210 C CA . LEU A 1 161 ? 8.000 11.414 -2.375 1.00 96.62 161 LEU A CA 1
ATOM 1211 C C . LEU A 1 161 ? 7.777 10.694 -1.042 1.00 96.62 161 LEU A C 1
ATOM 1213 O O . LEU A 1 161 ? 6.885 11.067 -0.280 1.00 96.62 161 LEU A O 1
ATOM 1217 N N . LEU A 1 162 ? 8.604 9.692 -0.735 1.00 95.88 162 LEU A N 1
ATOM 1218 C CA . LEU A 1 162 ? 8.505 8.955 0.522 1.00 95.88 162 LEU A CA 1
ATOM 1219 C C . LEU A 1 162 ? 8.781 9.873 1.715 1.00 95.88 162 LEU A C 1
ATOM 1221 O O . LEU A 1 162 ? 8.004 9.898 2.668 1.00 95.88 162 LEU A O 1
ATOM 1225 N N . LEU A 1 163 ? 9.842 10.678 1.641 1.00 96.62 163 LEU A N 1
ATOM 1226 C CA . LEU A 1 163 ? 10.171 11.667 2.666 1.00 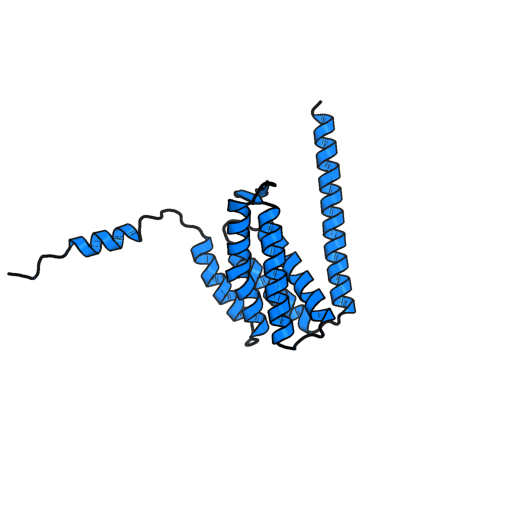96.62 163 LEU A CA 1
ATOM 1227 C C . LEU A 1 163 ? 9.062 12.710 2.828 1.00 96.62 163 LEU A C 1
ATOM 1229 O O . LEU A 1 163 ? 8.716 13.053 3.959 1.00 96.62 163 LEU A O 1
ATOM 1233 N N . LEU A 1 164 ? 8.469 13.174 1.725 1.00 96.25 164 LEU A N 1
ATOM 1234 C CA . LEU A 1 164 ? 7.336 14.094 1.762 1.00 96.25 164 LEU A CA 1
ATOM 1235 C C . LEU A 1 164 ? 6.155 13.479 2.522 1.00 96.25 164 LEU A C 1
ATOM 1237 O O . LEU A 1 164 ? 5.660 14.091 3.469 1.00 96.25 164 LEU A O 1
ATOM 1241 N N . ILE A 1 165 ? 5.747 12.257 2.177 1.00 94.25 165 ILE A N 1
ATOM 1242 C CA . ILE A 1 165 ? 4.635 11.564 2.845 1.00 94.25 165 ILE A CA 1
ATOM 1243 C C . ILE A 1 165 ? 4.926 11.367 4.337 1.00 94.25 165 ILE A C 1
ATOM 1245 O O . ILE A 1 165 ? 4.070 11.662 5.174 1.00 94.25 165 ILE A O 1
ATOM 1249 N N . LEU A 1 166 ? 6.139 10.934 4.688 1.00 93.88 166 LEU A N 1
ATOM 1250 C CA . LEU A 1 166 ? 6.546 10.771 6.084 1.00 93.88 166 LEU A CA 1
ATOM 1251 C C . LEU A 1 166 ? 6.527 12.102 6.846 1.00 93.88 166 LEU A C 1
ATOM 1253 O O . LEU A 1 166 ? 6.061 12.145 7.983 1.00 93.88 166 LEU A O 1
ATOM 1257 N N . SER A 1 167 ? 6.974 13.195 6.224 1.00 94.38 167 SER A N 1
ATOM 1258 C CA . SER A 1 167 ? 6.952 14.526 6.841 1.00 94.38 167 SER A CA 1
ATOM 1259 C C . SER A 1 167 ? 5.523 15.004 7.111 1.00 94.38 167 SER A C 1
ATOM 1261 O O . SER A 1 167 ? 5.228 15.473 8.211 1.00 94.38 167 SER A O 1
ATOM 1263 N N . VAL A 1 168 ? 4.606 14.795 6.162 1.00 94.06 168 VAL A N 1
ATOM 1264 C CA . VAL A 1 168 ? 3.187 15.133 6.319 1.00 94.06 168 VAL A CA 1
ATOM 1265 C C . VAL A 1 168 ? 2.562 14.290 7.432 1.00 94.06 168 VAL A C 1
ATOM 1267 O O . VAL A 1 168 ? 1.860 14.830 8.290 1.00 94.06 168 VAL A O 1
ATOM 1270 N N . ALA A 1 169 ? 2.857 12.988 7.472 1.00 90.19 169 ALA A N 1
ATOM 1271 C CA . ALA A 1 169 ? 2.370 12.093 8.519 1.00 90.19 169 ALA A CA 1
ATOM 1272 C C . ALA A 1 169 ? 2.875 12.507 9.913 1.00 90.19 169 ALA A C 1
ATOM 1274 O O . ALA A 1 169 ? 2.093 12.540 10.866 1.00 90.19 169 ALA A O 1
ATOM 1275 N N . LEU A 1 170 ? 4.154 12.881 10.032 1.00 92.69 170 LEU A N 1
ATOM 1276 C CA . LEU A 1 170 ? 4.747 13.372 11.279 1.00 92.69 170 LEU A CA 1
ATOM 1277 C C . LEU A 1 170 ? 4.097 14.676 11.750 1.00 92.69 170 LEU A C 1
ATOM 1279 O O . LEU A 1 170 ? 3.745 14.791 12.924 1.00 92.69 170 LEU A O 1
ATOM 1283 N N . ILE A 1 171 ? 3.889 15.637 10.845 1.00 93.56 171 ILE A N 1
ATOM 1284 C CA . ILE A 1 171 ? 3.213 16.903 11.162 1.00 93.56 171 ILE A CA 1
ATOM 1285 C C . ILE A 1 171 ? 1.778 16.637 11.632 1.00 93.56 171 ILE A C 1
ATOM 1287 O O . ILE A 1 171 ? 1.357 17.163 12.663 1.00 93.56 171 ILE A O 1
ATOM 1291 N N . GLY A 1 172 ? 1.038 15.775 10.929 1.00 89.69 172 GLY A N 1
ATOM 1292 C CA . GLY A 1 172 ? -0.315 15.378 11.323 1.00 89.69 172 GLY A CA 1
ATOM 1293 C C . GLY A 1 172 ? -0.357 14.729 12.711 1.00 89.69 172 GLY A C 1
ATOM 1294 O O . GLY A 1 172 ? -1.192 15.097 13.542 1.00 89.69 172 GLY A O 1
ATOM 1295 N N . ALA A 1 173 ? 0.582 13.824 12.999 1.00 87.88 173 ALA A N 1
ATOM 1296 C CA . ALA A 1 173 ? 0.710 13.183 14.306 1.00 87.88 173 ALA A CA 1
ATOM 1297 C C . ALA A 1 173 ? 1.055 14.187 15.420 1.00 87.88 173 ALA A C 1
ATOM 1299 O O . ALA A 1 173 ? 0.474 14.115 16.506 1.00 87.88 173 ALA A O 1
ATOM 1300 N N . ALA A 1 174 ? 1.939 15.153 15.153 1.00 89.81 174 ALA A N 1
ATOM 1301 C CA . ALA A 1 174 ? 2.291 16.210 16.099 1.00 89.81 174 ALA A CA 1
ATOM 1302 C C . ALA A 1 174 ? 1.086 17.108 16.422 1.00 89.81 174 ALA A C 1
ATOM 1304 O O . ALA A 1 174 ? 0.792 17.350 17.594 1.00 89.81 174 ALA A O 1
ATOM 1305 N N . ILE A 1 175 ? 0.333 17.539 15.403 1.00 91.06 175 ILE A N 1
ATOM 1306 C CA . ILE A 1 175 ? -0.894 18.332 15.588 1.00 91.06 175 ILE A CA 1
ATOM 1307 C C . ILE A 1 175 ? -1.920 17.548 16.411 1.00 91.06 175 ILE A C 1
ATOM 1309 O O . ILE A 1 175 ? -2.514 18.090 17.348 1.00 91.06 175 ILE A O 1
ATOM 1313 N N . TRP A 1 176 ? -2.123 16.269 16.087 1.00 87.12 176 TRP A N 1
ATOM 1314 C CA . TRP A 1 176 ? -3.031 15.401 16.833 1.00 87.12 176 TRP A CA 1
ATOM 1315 C C . TRP A 1 176 ? -2.613 15.265 18.303 1.00 87.12 176 TRP A C 1
ATOM 1317 O O . TRP A 1 176 ? -3.454 15.385 19.197 1.00 87.12 176 TRP A O 1
ATOM 1327 N N . PHE A 1 177 ? -1.316 15.081 18.565 1.00 86.50 177 PHE A N 1
ATOM 1328 C CA . PHE A 1 177 ? -0.772 14.967 19.916 1.00 86.50 177 PHE A CA 1
ATOM 1329 C C . PHE A 1 177 ? -0.982 16.250 20.731 1.00 86.50 177 PHE A C 1
ATOM 1331 O O . PHE A 1 177 ? -1.501 16.185 21.847 1.00 86.50 177 PHE A O 1
ATOM 1338 N N . ILE A 1 178 ? -0.671 17.416 20.156 1.00 90.00 178 ILE A N 1
ATOM 1339 C CA . ILE A 1 178 ? -0.862 18.720 20.810 1.00 90.00 178 ILE A CA 1
ATOM 1340 C C . ILE A 1 178 ? -2.340 18.936 21.163 1.00 90.00 178 ILE A C 1
ATOM 1342 O O . ILE A 1 178 ? -2.659 19.300 22.297 1.00 90.00 178 ILE A O 1
ATOM 1346 N N . ARG A 1 179 ? -3.260 18.652 20.229 1.00 87.62 179 ARG A N 1
ATOM 1347 C CA . ARG A 1 179 ? -4.709 18.764 20.477 1.00 87.62 179 ARG A CA 1
ATOM 1348 C C . ARG A 1 179 ? -5.174 17.841 21.601 1.00 87.62 179 ARG A C 1
ATOM 1350 O O . ARG A 1 179 ? -5.985 18.251 22.429 1.00 87.62 179 ARG A O 1
ATOM 1357 N N . ARG A 1 180 ? -4.653 16.612 21.653 1.00 83.50 180 ARG A N 1
ATOM 1358 C CA . ARG A 1 180 ? -5.005 15.635 22.689 1.00 83.50 180 ARG A CA 1
ATOM 1359 C C . ARG A 1 180 ? -4.575 16.095 24.084 1.00 83.50 180 ARG A C 1
ATOM 1361 O O . ARG A 1 180 ? -5.362 15.967 25.017 1.00 83.50 180 ARG A O 1
ATOM 1368 N N . VAL A 1 181 ? -3.367 16.648 24.217 1.00 82.50 181 VAL A N 1
ATOM 1369 C CA . VAL A 1 181 ? -2.870 17.190 25.494 1.00 82.50 181 VAL A CA 1
ATOM 1370 C C . VAL A 1 181 ? -3.689 18.412 25.917 1.00 82.50 181 VAL A C 1
ATOM 1372 O O . VAL A 1 181 ? -4.132 18.483 27.060 1.00 82.50 181 VAL A O 1
ATOM 1375 N N . HIS A 1 182 ? -3.979 19.333 24.996 1.00 81.56 182 HIS A N 1
ATOM 1376 C CA . HIS A 1 182 ? -4.746 20.541 25.312 1.00 81.56 182 HIS A CA 1
ATOM 1377 C C . HIS A 1 182 ? -6.161 20.234 25.839 1.00 81.56 182 HIS A C 1
ATOM 1379 O O . HIS A 1 182 ? -6.577 20.789 26.854 1.00 81.56 182 HIS A O 1
ATOM 1385 N N . LEU A 1 183 ? -6.873 19.284 25.221 1.00 75.81 183 LEU A N 1
ATOM 1386 C CA . LEU A 1 183 ? -8.205 18.859 25.678 1.00 75.81 183 LEU A CA 1
ATOM 1387 C C . LEU A 1 183 ? -8.183 18.198 27.067 1.00 75.81 183 LEU A C 1
ATOM 1389 O O . LEU A 1 183 ? -9.140 18.337 27.827 1.00 75.81 183 LEU A O 1
ATOM 1393 N N . SER A 1 184 ? -7.090 17.512 27.423 1.00 69.38 184 SER A N 1
ATOM 1394 C CA . SER A 1 184 ? -6.936 16.922 28.759 1.00 69.38 184 SER A CA 1
ATOM 1395 C C . SER A 1 184 ? -6.661 17.947 29.863 1.00 69.38 184 SER A C 1
ATOM 1397 O O . SER A 1 184 ? -6.958 17.659 31.014 1.00 69.38 184 SER A O 1
ATOM 1399 N N . VAL A 1 185 ? -6.147 19.135 29.524 1.00 71.38 185 VAL A N 1
ATOM 1400 C CA . VAL A 1 185 ? -5.872 20.217 30.489 1.00 71.38 185 VAL A CA 1
ATOM 1401 C C . VAL A 1 185 ? -7.125 21.048 30.787 1.00 71.38 185 VAL A C 1
ATOM 1403 O O . VAL A 1 185 ? -7.289 21.496 31.910 1.00 71.38 185 VAL A O 1
ATOM 1406 N N . ILE A 1 186 ? -8.029 21.219 29.816 1.00 67.56 186 ILE A N 1
ATOM 1407 C CA . ILE A 1 186 ? -9.278 21.997 29.979 1.00 67.56 186 ILE A CA 1
ATOM 1408 C C . ILE A 1 186 ? -10.365 21.214 30.745 1.00 67.56 186 ILE A C 1
ATOM 1410 O O . ILE A 1 186 ? -11.351 21.788 31.193 1.00 67.56 186 ILE A O 1
ATOM 1414 N N . SER A 1 187 ? -10.204 19.896 30.898 1.00 58.75 187 SER A N 1
ATOM 1415 C CA . SER A 1 187 ? -11.186 19.023 31.564 1.00 58.75 187 SER A CA 1
ATOM 1416 C C . SER A 1 187 ? -10.971 18.873 33.086 1.00 58.75 187 SER A C 1
ATOM 1418 O O . SER A 1 187 ? -11.610 18.011 33.689 1.00 58.75 187 SER A O 1
ATOM 1420 N N . TYR A 1 188 ? -10.081 19.675 33.685 1.00 48.94 188 TYR A N 1
ATOM 1421 C CA . TYR A 1 188 ? -9.845 19.799 35.133 1.00 48.94 188 TYR A CA 1
ATOM 1422 C C . TYR A 1 188 ? -10.197 21.211 35.600 1.00 48.94 188 TYR A C 1
ATOM 1424 O O . TYR A 1 188 ? -10.682 21.330 36.746 1.00 48.94 188 TYR A O 1
#

pLDDT: mean 85.18, std 16.85, range [38.47, 98.5]